Protein AF-0000000067830279 (afdb_homodimer)

Foldseek 3Di:
DPPPPPPPPPPPPPPPPPPPPPPPDPPDPPPPPPPPPPPDDLVRQLVVLVVQLVVQLPDPDLVDPLLNVLSNVLSVLVSLLSNLVSCCVPNDDPVSVVVSVVSNVVSVVVNVVSVVVNVVDDPRDPPPPPPVPPPPPPPDPPPDDPPPPPD/DPPPPPPPPPPPPPPPPPPPPPPPPPPDPPPPPPPPPPPDQLVRQLVVLVVQLVVQLPDPDLVDPLLNVLSNVLSVLVSLLSNLVSCCVPNDDPVSVVVSVVSNVVSVVVNVVSVVVNVVDDPRDPPPVPPVPPPPPVPDPPPPDPPPPDD

Radius of gyration: 46.28 Å; Cα contacts (8 Å, |Δi|>4): 217; chains: 2; bounding box: 135×113×178 Å

Organism: Methylorubrum extorquens (strain ATCC 14718 / DSM 1338 / JCM 2805 / NCIMB 9133 / AM1) (NCBI:txid272630)

pLDDT: mean 74.05, std 27.34, range [26.42, 99.0]

Secondary structure (DSSP, 8-state):
-----------------------------------------HHHHHHHHHHHHHHHH-PPP-S-HHHHHHHHHHHHHHHHHHHHHHHHHH---HHHHHHHHHHHHHHHHHHHHHHHHHHHSPPP---------------------------/-----------------------------------------HHHHHHHHHHHHHHHH-PPP-S-HHHHHHHHHHHHHHHHHHHHHHHHHH---HHHHHHHHHHHHHHHHHHHHHHHHHHHSPPP---------------------------

InterPro domains:
  IPR005183 Domain of unknown function DUF305, CopM-like [PF03713] (46-117)
  IPR012347 Ferritin-like [G3DSA:1.20.1260.10] (11-121)

Structure (mmCIF, N/CA/C/O backbone):
data_AF-0000000067830279-model_v1
#
loop_
_entity.id
_entity.type
_entity.pdbx_description
1 polymer 'DUF305 domain-containing protein'
#
loop_
_atom_site.group_PDB
_atom_site.id
_atom_site.type_symbol
_atom_site.label_atom_id
_atom_site.label_alt_id
_atom_site.label_comp_id
_atom_site.label_asym_id
_atom_site.label_entity_id
_atom_site.label_seq_id
_atom_site.pdbx_PDB_ins_code
_atom_site.Cartn_x
_atom_site.Cartn_y
_atom_site.Cartn_z
_atom_site.occupancy
_atom_site.B_iso_or_equiv
_atom_site.auth_seq_id
_atom_site.auth_comp_id
_atom_site.auth_asym_id
_atom_site.auth_atom_id
_atom_site.pdbx_PDB_model_num
ATOM 1 N N . MET A 1 1 ? 21.312 -5.359 -103.25 1 27.14 1 MET A N 1
ATOM 2 C CA . MET A 1 1 ? 21.781 -6.684 -102.812 1 27.14 1 MET A CA 1
ATOM 3 C C . MET A 1 1 ? 23.094 -6.59 -102.062 1 27.14 1 MET A C 1
ATOM 5 O O . MET A 1 1 ? 24.172 -6.691 -102.625 1 27.14 1 MET A O 1
ATOM 9 N N . ARG A 1 2 ? 23.188 -5.43 -101.188 1 34.88 2 ARG A N 1
ATOM 10 C CA . ARG A 1 2 ? 24.234 -4.859 -100.312 1 34.88 2 ARG A CA 1
ATOM 11 C C . ARG A 1 2 ? 24.703 -5.867 -99.312 1 34.88 2 ARG A C 1
ATOM 13 O O . ARG A 1 2 ? 23.906 -6.328 -98.5 1 34.88 2 ARG A O 1
ATOM 20 N N . GLY A 1 3 ? 25.516 -6.785 -99.75 1 29.12 3 GLY A N 1
ATOM 21 C CA . GLY A 1 3 ? 26.078 -7.965 -99.062 1 29.12 3 GLY A CA 1
ATOM 22 C C . GLY A 1 3 ? 26.844 -7.645 -97.812 1 29.12 3 GLY A C 1
ATOM 23 O O . GLY A 1 3 ? 27.938 -7.059 -97.875 1 29.12 3 GLY A O 1
ATOM 24 N N . ALA A 1 4 ? 26.109 -7.09 -96.75 1 39.53 4 ALA A N 1
ATOM 25 C CA . ALA A 1 4 ? 26.688 -6.578 -95.5 1 39.53 4 ALA A CA 1
ATOM 26 C C . ALA A 1 4 ? 27.531 -7.641 -94.812 1 39.53 4 ALA A C 1
ATOM 28 O O . ALA A 1 4 ? 27.109 -8.789 -94.688 1 39.53 4 ALA A O 1
ATOM 29 N N . LEU A 1 5 ? 28.875 -7.523 -95.062 1 40.41 5 LEU A N 1
ATOM 30 C CA . LEU A 1 5 ? 30.031 -8.273 -94.562 1 40.41 5 LEU A CA 1
ATOM 31 C C . LEU A 1 5 ? 29.969 -8.414 -93.062 1 40.41 5 LEU A C 1
ATOM 33 O O . LEU A 1 5 ? 29.906 -7.414 -92.312 1 40.41 5 LEU A O 1
ATOM 37 N N . GLY A 1 6 ? 29.219 -9.406 -92.5 1 34.41 6 GLY A N 1
ATOM 38 C CA . GLY A 1 6 ? 28.953 -9.742 -91.125 1 34.41 6 GLY A CA 1
ATOM 39 C C . GLY A 1 6 ? 30.203 -10.055 -90.312 1 34.41 6 GLY A C 1
ATOM 40 O O . GLY A 1 6 ? 30.938 -10.992 -90.625 1 34.41 6 GLY A O 1
ATOM 41 N N . PHE A 1 7 ? 31 -8.977 -89.938 1 37.56 7 PHE A N 1
ATOM 42 C CA . PHE A 1 7 ? 32.281 -9.117 -89.188 1 37.56 7 PHE A CA 1
ATOM 43 C C . PHE A 1 7 ? 32.094 -9.875 -87.875 1 37.56 7 PHE A C 1
ATOM 45 O O . PHE A 1 7 ? 31.266 -9.492 -87.062 1 37.56 7 PHE A O 1
ATOM 52 N N . ALA A 1 8 ? 32.25 -11.227 -87.875 1 36.03 8 ALA A N 1
ATOM 53 C CA . ALA A 1 8 ? 32.125 -12.172 -86.812 1 36.03 8 ALA A CA 1
ATOM 54 C C . ALA A 1 8 ? 33.156 -11.891 -85.688 1 36.03 8 ALA A C 1
ATOM 56 O O . ALA A 1 8 ? 34.375 -11.969 -85.938 1 36.03 8 ALA A O 1
ATOM 57 N N . LEU A 1 9 ? 32.875 -10.82 -84.812 1 37.38 9 LEU A N 1
ATOM 58 C CA . LEU A 1 9 ? 33.781 -10.43 -83.75 1 37.38 9 LEU A CA 1
ATOM 59 C C . LEU A 1 9 ? 34 -11.594 -82.75 1 37.38 9 LEU A C 1
ATOM 61 O O . LEU A 1 9 ? 33.031 -12.156 -82.25 1 37.38 9 LEU A O 1
ATOM 65 N N . THR A 1 10 ? 35 -12.492 -83 1 36.19 10 THR A N 1
ATOM 66 C CA . THR A 1 10 ? 35.406 -13.648 -82.188 1 36.19 10 THR A CA 1
ATOM 67 C C . THR A 1 10 ? 35.844 -13.227 -80.812 1 36.19 10 THR A C 1
ATOM 69 O O . THR A 1 10 ? 36.781 -12.438 -80.625 1 36.19 10 THR A O 1
ATOM 72 N N . ALA A 1 11 ? 34.875 -12.883 -79.875 1 32.44 11 ALA A N 1
ATOM 73 C CA . ALA A 1 11 ? 35.156 -12.484 -78.5 1 32.44 11 ALA A CA 1
ATOM 74 C C . ALA A 1 11 ? 35.938 -13.57 -77.75 1 32.44 11 ALA A C 1
ATOM 76 O O . ALA A 1 11 ? 35.531 -14.742 -77.75 1 32.44 11 ALA A O 1
ATOM 77 N N . ALA A 1 12 ? 37.281 -13.445 -77.688 1 35.06 12 ALA A N 1
ATOM 78 C CA . ALA A 1 12 ? 38.25 -14.281 -77 1 35.06 12 ALA A CA 1
ATOM 79 C C . ALA A 1 12 ? 37.969 -14.32 -75.5 1 35.06 12 ALA A C 1
ATOM 81 O O . ALA A 1 12 ? 37.938 -13.281 -74.875 1 35.06 12 ALA A O 1
ATOM 82 N N . VAL A 1 13 ? 37.031 -15.195 -75 1 35.69 13 VAL A N 1
ATOM 83 C CA . VAL A 1 13 ? 36.688 -15.414 -73.625 1 35.69 13 VAL A CA 1
ATOM 84 C C . VAL A 1 13 ? 37.906 -15.836 -72.812 1 35.69 13 VAL A C 1
ATOM 86 O O . VAL A 1 13 ? 38.5 -16.875 -73.125 1 35.69 13 VAL A O 1
ATOM 89 N N . MET A 1 14 ? 38.812 -14.852 -72.375 1 30.73 14 MET A N 1
ATOM 90 C CA . MET A 1 14 ? 39.969 -15.141 -71.562 1 30.73 14 MET A CA 1
ATOM 91 C C . MET A 1 14 ? 39.531 -15.828 -70.25 1 30.73 14 MET A C 1
ATOM 93 O O . MET A 1 14 ? 38.594 -15.391 -69.562 1 30.73 14 MET A O 1
ATOM 97 N N . ALA A 1 15 ? 39.625 -17.141 -70.062 1 33.66 15 ALA A N 1
ATOM 98 C CA . ALA A 1 15 ? 39.375 -18.031 -68.938 1 33.66 15 ALA A CA 1
ATOM 99 C C . ALA A 1 15 ? 40.312 -17.672 -67.75 1 33.66 15 ALA A C 1
ATOM 101 O O . ALA A 1 15 ? 41.5 -17.906 -67.812 1 33.66 15 ALA A O 1
ATOM 102 N N . GLY A 1 16 ? 40.219 -16.453 -67.188 1 32.16 16 GLY A N 1
ATOM 103 C CA . GLY A 1 16 ? 41.062 -16.203 -66.062 1 32.16 16 GLY A CA 1
ATOM 104 C C . GLY A 1 16 ? 40.844 -17.203 -64.938 1 32.16 16 GLY A C 1
ATOM 105 O O . GLY A 1 16 ? 39.719 -17.609 -64.688 1 32.16 16 GLY A O 1
ATOM 106 N N . GLY A 1 17 ? 41.812 -18.141 -64.625 1 34.03 17 GLY A N 1
ATOM 107 C CA . GLY A 1 17 ? 41.906 -19.141 -63.594 1 34.03 17 GLY A CA 1
ATOM 108 C C . GLY A 1 17 ? 41.812 -18.547 -62.188 1 34.03 17 GLY A C 1
ATOM 109 O O . GLY A 1 17 ? 42.688 -17.766 -61.781 1 34.03 17 GLY A O 1
ATOM 110 N N . LEU A 1 18 ? 40.625 -18.125 -61.75 1 36.88 18 LEU A N 1
ATOM 111 C CA . LEU A 1 18 ? 40.469 -17.672 -60.375 1 36.88 18 LEU A CA 1
ATOM 112 C C . LEU A 1 18 ? 40.938 -18.734 -59.406 1 36.88 18 LEU A C 1
ATOM 114 O O . LEU A 1 18 ? 40.469 -19.875 -59.438 1 36.88 18 LEU A O 1
ATOM 118 N N . VAL A 1 19 ? 42.188 -18.625 -58.938 1 40.84 19 VAL A N 1
ATOM 119 C CA . VAL A 1 19 ? 42.688 -19.359 -57.781 1 40.84 19 VAL A CA 1
ATOM 120 C C . VAL A 1 19 ? 41.781 -19.156 -56.594 1 40.84 19 VAL A C 1
ATOM 122 O O . VAL A 1 19 ? 41.375 -18.016 -56.281 1 40.84 19 VAL A O 1
ATOM 125 N N . GLY A 1 20 ? 40.812 -20.031 -56.344 1 35.72 20 GLY A N 1
ATOM 126 C CA . GLY A 1 20 ? 39.906 -20.109 -55.188 1 35.72 20 GLY A CA 1
ATOM 127 C C . GLY A 1 20 ? 40.625 -20 -53.875 1 35.72 20 GLY A C 1
ATOM 128 O O . GLY A 1 20 ? 41.344 -20.938 -53.469 1 35.72 20 GLY A O 1
ATOM 129 N N . GLY A 1 21 ? 41.312 -18.875 -53.594 1 37.69 21 GLY A N 1
ATOM 130 C CA . GLY A 1 21 ? 41.75 -18.766 -52.219 1 37.69 21 GLY A CA 1
ATOM 131 C C . GLY A 1 21 ? 40.656 -19.031 -51.219 1 37.69 21 GLY A C 1
ATOM 132 O O . GLY A 1 21 ? 39.562 -18.469 -51.312 1 37.69 21 GLY A O 1
ATOM 133 N N . ARG A 1 22 ? 40.656 -20.203 -50.656 1 40.28 22 ARG A N 1
ATOM 134 C CA . ARG A 1 22 ? 39.844 -20.562 -49.5 1 40.28 22 ARG A CA 1
ATOM 135 C C . ARG A 1 22 ? 39.875 -19.484 -48.438 1 40.28 22 ARG A C 1
ATOM 137 O O . ARG A 1 22 ? 40.906 -19.266 -47.812 1 40.28 22 ARG A O 1
ATOM 144 N N . MET A 1 23 ? 39.156 -18.438 -48.562 1 40.84 23 MET A N 1
ATOM 145 C CA . MET A 1 23 ? 38.969 -17.516 -47.438 1 40.84 23 MET A CA 1
ATOM 146 C C . MET A 1 23 ? 38.531 -18.266 -46.188 1 40.84 23 MET A C 1
ATOM 148 O O . MET A 1 23 ? 37.5 -18.953 -46.219 1 40.84 23 MET A O 1
ATOM 152 N N . MET A 1 24 ? 39.438 -18.766 -45.375 1 43.66 24 MET A N 1
ATOM 153 C CA . MET A 1 24 ? 39.094 -19.188 -44 1 43.66 24 MET A CA 1
ATOM 154 C C . MET A 1 24 ? 38.25 -18.109 -43.312 1 43.66 24 MET A C 1
ATOM 156 O O . MET A 1 24 ? 38.688 -16.969 -43.188 1 43.66 24 MET A O 1
ATOM 160 N N . MET A 1 25 ? 36.938 -18.172 -43.406 1 48.38 25 MET A N 1
ATOM 161 C CA . MET A 1 25 ? 36.062 -17.344 -42.562 1 48.38 25 MET A CA 1
ATOM 162 C C . MET A 1 25 ? 36.5 -17.391 -41.125 1 48.38 25 MET A C 1
ATOM 164 O O . MET A 1 25 ? 36.906 -18.438 -40.625 1 48.38 25 MET A O 1
ATOM 168 N N . PRO A 1 26 ? 36.969 -16.281 -40.5 1 54.38 26 PRO A N 1
ATOM 169 C CA . PRO A 1 26 ? 37.312 -16.297 -39.062 1 54.38 26 PRO A CA 1
ATOM 170 C C . PRO A 1 26 ? 36.219 -16.922 -38.219 1 54.38 26 PRO A C 1
ATOM 172 O O . PRO A 1 26 ? 35.031 -16.922 -38.625 1 54.38 26 PRO A O 1
ATOM 175 N N . PRO A 1 27 ? 36.625 -17.828 -37.312 1 49.09 27 PRO A N 1
ATOM 176 C CA . PRO A 1 27 ? 35.594 -18.406 -36.438 1 49.09 27 PRO A CA 1
ATOM 177 C C . PRO A 1 27 ? 34.594 -17.375 -35.938 1 49.09 27 PRO A C 1
ATOM 179 O O . PRO A 1 27 ? 34.969 -16.203 -35.781 1 49.09 27 PRO A O 1
ATOM 182 N N . THR A 1 28 ? 33.406 -17.406 -36.344 1 48.12 28 THR A N 1
ATOM 183 C CA . THR A 1 28 ? 32.312 -16.625 -35.781 1 48.12 28 THR A CA 1
ATOM 184 C C . THR A 1 28 ? 32.438 -16.547 -34.25 1 48.12 28 THR A C 1
ATOM 186 O O . THR A 1 28 ? 32.594 -17.562 -33.594 1 48.12 28 THR A O 1
ATOM 189 N N . LEU A 1 29 ? 32.969 -15.445 -33.719 1 48.94 29 LEU A N 1
ATOM 190 C CA . LEU A 1 29 ? 32.875 -15.195 -32.281 1 48.94 29 LEU A CA 1
ATOM 191 C C . LEU A 1 29 ? 31.594 -15.758 -31.688 1 48.94 29 LEU A C 1
ATOM 193 O O . LEU A 1 29 ? 30.5 -15.414 -32.125 1 48.94 29 LEU A O 1
ATOM 197 N N . ALA A 1 30 ? 31.672 -17.016 -31.141 1 50.72 30 ALA A N 1
ATOM 198 C CA . ALA A 1 30 ? 30.547 -17.516 -30.344 1 50.72 30 ALA A CA 1
ATOM 199 C C . ALA A 1 30 ? 29.828 -16.359 -29.641 1 50.72 30 ALA A C 1
ATOM 201 O O . ALA A 1 30 ? 30.453 -15.586 -28.922 1 50.72 30 ALA A O 1
ATOM 202 N N . ALA A 1 31 ? 28.797 -15.789 -30.203 1 50.66 31 ALA A N 1
ATOM 203 C CA . ALA A 1 31 ? 27.938 -14.867 -29.469 1 50.66 31 ALA A CA 1
ATOM 204 C C . ALA A 1 31 ? 27.75 -15.32 -28.016 1 50.66 31 ALA A C 1
ATOM 206 O O . ALA A 1 31 ? 27.234 -16.406 -27.766 1 50.66 31 ALA A O 1
ATOM 207 N N . ALA A 1 32 ? 28.594 -14.914 -27.078 1 48.97 32 ALA A N 1
ATOM 208 C CA . ALA A 1 32 ? 28.328 -15.117 -25.656 1 48.97 32 ALA A CA 1
ATOM 209 C C . ALA A 1 32 ? 26.844 -14.945 -25.344 1 48.97 32 ALA A C 1
ATOM 211 O O . ALA A 1 32 ? 26.203 -14.008 -25.828 1 48.97 32 ALA A O 1
ATOM 212 N N . GLU A 1 33 ? 26.125 -16.078 -25.062 1 55.5 33 GLU A N 1
ATOM 213 C CA . GLU A 1 33 ? 24.766 -15.969 -24.531 1 55.5 33 GLU A CA 1
ATOM 214 C C . GLU A 1 33 ? 24.641 -14.812 -23.547 1 55.5 33 GLU A C 1
ATOM 216 O O . GLU A 1 33 ? 25.578 -14.547 -22.781 1 55.5 33 GLU A O 1
ATOM 221 N N . PRO A 1 34 ? 23.922 -13.758 -23.875 1 52.5 34 PRO A N 1
ATOM 222 C CA . PRO A 1 34 ? 23.75 -12.734 -22.828 1 52.5 34 PRO A CA 1
ATOM 223 C C . PRO A 1 34 ? 23.625 -13.328 -21.438 1 52.5 34 PRO A C 1
ATOM 225 O O . PRO A 1 34 ? 23.188 -14.469 -21.281 1 52.5 34 PRO A O 1
ATOM 228 N N . PRO A 1 35 ? 24.344 -12.898 -20.547 1 48.09 35 PRO A N 1
ATOM 229 C CA . PRO A 1 35 ? 24.234 -13.43 -19.188 1 48.09 35 PRO A CA 1
ATOM 230 C C . PRO A 1 35 ? 22.812 -13.828 -18.828 1 48.09 35 PRO A C 1
ATOM 232 O O . PRO A 1 35 ? 21.844 -13.242 -19.328 1 48.09 35 PRO A O 1
ATOM 235 N N . ALA A 1 36 ? 22.469 -14.961 -18.531 1 47.25 36 ALA A N 1
ATOM 236 C CA . ALA A 1 36 ? 21.188 -15.414 -18 1 47.25 36 ALA A CA 1
ATOM 237 C C . ALA A 1 36 ? 20.547 -14.344 -17.109 1 47.25 36 ALA A C 1
ATOM 239 O O . ALA A 1 36 ? 21.156 -13.891 -16.141 1 47.25 36 ALA A O 1
ATOM 240 N N . VAL A 1 37 ? 19.922 -13.383 -17.594 1 47.78 37 VAL A N 1
ATOM 241 C CA . VAL A 1 37 ? 19.062 -12.57 -16.734 1 47.78 37 VAL A CA 1
ATOM 242 C C . VAL A 1 37 ? 18.531 -13.43 -15.594 1 47.78 37 VAL A C 1
ATOM 244 O O . VAL A 1 37 ? 17.812 -14.406 -15.82 1 47.78 37 VAL A O 1
ATOM 247 N N . VAL A 1 38 ? 19.328 -13.836 -14.719 1 49.56 38 VAL A N 1
ATOM 248 C CA . VAL A 1 38 ? 18.875 -14.547 -13.516 1 49.56 38 VAL A CA 1
ATOM 249 C C . VAL A 1 38 ? 17.5 -14.047 -13.102 1 49.56 38 VAL A C 1
ATOM 251 O O . VAL A 1 38 ? 17.344 -12.891 -12.688 1 49.56 38 VAL A O 1
ATOM 254 N N . SER A 1 39 ? 16.312 -14.391 -13.828 1 64.75 39 SER A N 1
ATOM 255 C CA . SER A 1 39 ? 14.922 -14.094 -13.508 1 64.75 39 SER A CA 1
ATOM 256 C C . SER A 1 39 ? 14.648 -14.289 -12.016 1 64.75 39 SER A C 1
ATOM 258 O O . SER A 1 39 ? 14.875 -15.367 -11.477 1 64.75 39 SER A O 1
ATOM 260 N N . ALA A 1 40 ? 14.602 -13.234 -11.18 1 85 40 ALA A N 1
ATOM 261 C CA . ALA A 1 40 ? 14.328 -13.328 -9.75 1 85 40 ALA A CA 1
ATOM 262 C C . ALA A 1 40 ? 13.039 -14.102 -9.477 1 85 40 ALA A C 1
ATOM 264 O O . ALA A 1 40 ? 12.07 -13.992 -10.234 1 85 40 ALA A O 1
ATOM 265 N N . SER A 1 41 ? 13.148 -15.133 -8.648 1 94.75 41 SER A N 1
ATOM 266 C CA . SER A 1 41 ? 11.961 -15.867 -8.211 1 94.75 41 SER A CA 1
ATOM 267 C C . SER A 1 41 ? 10.883 -14.922 -7.684 1 94.75 41 SER A C 1
ATOM 269 O O . SER A 1 41 ? 11.164 -13.758 -7.383 1 94.75 41 SER A O 1
ATOM 271 N N . PHE A 1 42 ? 9.688 -15.32 -7.68 1 97.62 42 PHE A N 1
ATOM 272 C CA . PHE A 1 42 ? 8.594 -14.555 -7.082 1 97.62 42 PHE A CA 1
ATOM 273 C C . PHE A 1 42 ? 8.961 -14.094 -5.68 1 97.62 42 PHE A C 1
ATOM 275 O O . PHE A 1 42 ? 8.844 -12.906 -5.359 1 97.62 42 PHE A O 1
ATOM 282 N N . ASP A 1 43 ? 9.453 -15.039 -4.895 1 95.94 43 ASP A N 1
ATOM 283 C CA . ASP A 1 43 ? 9.781 -14.734 -3.504 1 95.94 43 ASP A CA 1
ATOM 284 C C . ASP A 1 43 ? 10.859 -13.656 -3.414 1 95.94 43 ASP A C 1
ATOM 286 O O . ASP A 1 43 ? 10.789 -12.766 -2.566 1 95.94 43 ASP A O 1
ATOM 290 N N . ALA A 1 44 ? 11.82 -13.734 -4.246 1 96.5 44 ALA A N 1
ATOM 291 C CA . ALA A 1 44 ? 12.906 -12.758 -4.242 1 96.5 44 ALA A CA 1
ATOM 292 C C . ALA A 1 44 ? 12.391 -11.375 -4.633 1 96.5 44 ALA A C 1
ATOM 294 O O . ALA A 1 44 ? 12.789 -10.367 -4.043 1 96.5 44 ALA A O 1
ATOM 295 N N . MET A 1 45 ? 11.531 -11.289 -5.617 1 97.69 45 MET A N 1
ATOM 296 C CA . MET A 1 45 ? 10.977 -10.016 -6.055 1 97.69 45 MET A CA 1
ATOM 297 C C . MET A 1 45 ? 10.117 -9.391 -4.957 1 97.69 45 MET A C 1
ATOM 299 O O . MET A 1 45 ? 10.211 -8.188 -4.707 1 97.69 45 MET A O 1
ATOM 303 N N . MET A 1 46 ? 9.289 -10.203 -4.309 1 98 46 MET A N 1
ATOM 304 C CA . MET A 1 46 ? 8.461 -9.711 -3.213 1 98 46 MET A CA 1
ATOM 305 C C . MET A 1 46 ? 9.328 -9.18 -2.072 1 98 46 MET A C 1
ATOM 307 O O . MET A 1 46 ? 9.062 -8.102 -1.538 1 98 46 MET A O 1
ATOM 311 N N . ALA A 1 47 ? 10.359 -9.961 -1.723 1 96.38 47 ALA A N 1
ATOM 312 C CA . ALA A 1 47 ? 11.258 -9.578 -0.633 1 96.38 47 ALA A CA 1
ATOM 313 C C . ALA A 1 47 ? 11.984 -8.273 -0.954 1 96.38 47 ALA A C 1
ATOM 315 O O . ALA A 1 47 ? 12.109 -7.398 -0.096 1 96.38 47 ALA A O 1
ATOM 316 N N . GLN A 1 48 ? 12.461 -8.18 -2.133 1 97.5 48 GLN A N 1
ATOM 317 C CA . GLN A 1 48 ? 13.164 -6.973 -2.541 1 97.5 48 GLN A CA 1
ATOM 318 C C . GLN A 1 48 ? 12.234 -5.762 -2.516 1 97.5 48 GLN A C 1
ATOM 320 O O . GLN A 1 48 ? 12.625 -4.68 -2.078 1 97.5 48 GLN A O 1
ATOM 325 N N . SER A 1 49 ? 11.039 -5.953 -3.037 1 98.38 49 SER A N 1
ATOM 326 C CA . SER A 1 49 ? 10.055 -4.875 -3.033 1 98.38 49 SER A CA 1
ATOM 327 C C . SER A 1 49 ? 9.734 -4.426 -1.612 1 98.38 49 SER A C 1
ATOM 329 O O . SER A 1 49 ? 9.648 -3.229 -1.338 1 98.38 49 SER A O 1
ATOM 331 N N . MET A 1 50 ? 9.609 -5.371 -0.707 1 97.88 50 MET A N 1
ATOM 332 C CA . MET A 1 50 ? 9.336 -5.062 0.693 1 97.88 50 MET A CA 1
ATOM 333 C C . MET A 1 50 ? 10.477 -4.262 1.309 1 97.88 50 MET A C 1
ATOM 335 O O . MET A 1 50 ? 10.25 -3.25 1.972 1 97.88 50 MET A O 1
ATOM 339 N N . THR A 1 51 ? 11.68 -4.746 1.088 1 97.31 51 THR A N 1
ATOM 340 C CA . THR A 1 51 ? 12.852 -4.086 1.646 1 97.31 51 THR A CA 1
ATOM 341 C C . THR A 1 51 ? 12.961 -2.65 1.138 1 97.31 51 THR A C 1
ATOM 343 O O . THR A 1 51 ? 13.125 -1.717 1.927 1 97.31 51 THR A O 1
ATOM 346 N N . ARG A 1 52 ? 12.844 -2.457 -0.167 1 98.5 52 ARG A N 1
ATOM 347 C CA . ARG A 1 52 ? 12.953 -1.129 -0.763 1 98.5 52 ARG A CA 1
ATOM 348 C C . ARG A 1 52 ? 11.828 -0.215 -0.279 1 98.5 52 ARG A C 1
ATOM 350 O O . ARG A 1 52 ? 12.07 0.948 0.052 1 98.5 52 ARG A O 1
ATOM 357 N N . MET A 1 53 ? 10.617 -0.73 -0.256 1 98.75 53 MET A N 1
ATOM 358 C CA . MET A 1 53 ? 9.469 0.038 0.213 1 98.75 53 MET A CA 1
ATOM 359 C C . MET A 1 53 ? 9.68 0.513 1.646 1 98.75 53 MET A C 1
ATOM 361 O O . MET A 1 53 ? 9.508 1.696 1.945 1 98.75 53 MET A O 1
ATOM 365 N N . HIS A 1 54 ? 10.086 -0.403 2.521 1 97.31 54 HIS A N 1
ATOM 366 C CA . HIS A 1 54 ? 10.297 -0.047 3.92 1 97.31 54 HIS A CA 1
ATOM 367 C C . HIS A 1 54 ? 11.383 1.009 4.062 1 97.31 54 HIS A C 1
ATOM 369 O O . HIS A 1 54 ? 11.203 2.008 4.758 1 97.31 54 HIS A O 1
ATOM 375 N N . ASP A 1 55 ? 12.469 0.803 3.408 1 97.69 55 ASP A N 1
ATOM 376 C CA . ASP A 1 55 ? 13.57 1.754 3.471 1 97.69 55 ASP A CA 1
ATOM 377 C C . ASP A 1 55 ? 13.141 3.135 2.98 1 97.69 55 ASP A C 1
ATOM 379 O O . ASP A 1 55 ? 13.422 4.145 3.627 1 97.69 55 ASP A O 1
ATOM 383 N N . ASP A 1 56 ? 12.453 3.162 1.889 1 98.56 56 ASP A N 1
ATOM 384 C CA . ASP A 1 56 ? 12.094 4.426 1.25 1 98.56 56 ASP A CA 1
ATOM 385 C C . ASP A 1 56 ? 10.953 5.113 1.997 1 98.56 56 ASP A C 1
ATOM 387 O O . ASP A 1 56 ? 10.773 6.328 1.875 1 98.56 56 ASP A O 1
ATOM 391 N N . MET A 1 57 ? 10.164 4.348 2.768 1 98.69 57 MET A N 1
ATOM 392 C CA . MET A 1 57 ? 9.078 4.926 3.553 1 98.69 57 MET A CA 1
ATOM 393 C C . MET A 1 57 ? 9.617 5.582 4.82 1 98.69 57 MET A C 1
ATOM 395 O O . MET A 1 57 ? 8.906 6.34 5.484 1 98.69 57 MET A O 1
ATOM 399 N N . MET A 1 58 ? 10.828 5.25 5.223 1 96.88 58 MET A N 1
ATOM 400 C CA . MET A 1 58 ? 11.438 5.855 6.406 1 96.88 58 MET A CA 1
ATOM 401 C C . MET A 1 58 ? 11.906 7.277 6.113 1 96.88 58 MET A C 1
ATOM 403 O O . MET A 1 58 ? 13.102 7.566 6.18 1 96.88 58 MET A O 1
ATOM 407 N N . VAL A 1 59 ? 10.992 8.156 5.879 1 96 59 VAL A N 1
ATOM 408 C CA . VAL A 1 59 ? 11.227 9.57 5.605 1 96 59 VAL A CA 1
ATOM 409 C C . VAL A 1 59 ? 11.359 10.336 6.918 1 96 59 VAL A C 1
ATOM 411 O O . VAL A 1 59 ? 10.531 10.172 7.824 1 96 59 VAL A O 1
ATOM 414 N N . PRO A 1 60 ? 12.375 11.133 7.051 1 94.31 60 PRO A N 1
ATOM 415 C CA . PRO A 1 60 ? 12.422 11.969 8.25 1 94.31 60 PRO A CA 1
ATOM 416 C C . PRO A 1 60 ? 11.203 12.875 8.391 1 94.31 60 PRO A C 1
ATOM 418 O O . PRO A 1 60 ? 10.781 13.5 7.41 1 94.31 60 PRO A O 1
ATOM 421 N N . PRO A 1 61 ? 10.664 12.891 9.531 1 95.5 61 PRO A N 1
ATOM 422 C CA . PRO A 1 61 ? 9.508 13.766 9.719 1 95.5 61 PRO A CA 1
ATOM 423 C C . PRO A 1 61 ? 9.836 15.234 9.469 1 95.5 61 PRO A C 1
ATOM 425 O O . PRO A 1 61 ? 10.891 15.719 9.891 1 95.5 61 PRO A O 1
ATOM 428 N N . SER A 1 62 ? 8.953 15.953 8.797 1 95.69 62 SER A N 1
ATOM 429 C CA . SER A 1 62 ? 9.141 17.375 8.508 1 95.69 62 SER A CA 1
ATOM 430 C C . SER A 1 62 ? 8.352 18.25 9.477 1 95.69 62 SER A C 1
ATOM 432 O O . SER A 1 62 ? 8.562 19.453 9.547 1 95.69 62 SER A O 1
ATOM 434 N N . GLY A 1 63 ? 7.426 17.609 10.211 1 94.5 63 GLY A N 1
ATOM 435 C CA . GLY A 1 63 ? 6.512 18.359 11.062 1 94.5 63 GLY A CA 1
ATOM 436 C C . GLY A 1 63 ? 5.223 18.75 10.367 1 94.5 63 GLY A C 1
ATOM 437 O O . GLY A 1 63 ? 4.309 19.281 10.992 1 94.5 63 GLY A O 1
ATOM 438 N N . ASP A 1 64 ? 5.062 18.531 9.094 1 97.25 64 ASP A N 1
ATOM 439 C CA . ASP A 1 64 ? 3.875 18.781 8.289 1 97.25 64 ASP A CA 1
ATOM 440 C C . ASP A 1 64 ? 3.191 17.484 7.887 1 97.25 64 ASP A C 1
ATOM 442 O O . ASP A 1 64 ? 3.67 16.766 7.004 1 97.25 64 ASP A O 1
ATOM 446 N N . PRO A 1 65 ? 2.104 17.172 8.414 1 97.94 65 PRO A N 1
ATOM 447 C CA . PRO A 1 65 ? 1.445 15.891 8.148 1 97.94 65 PRO A CA 1
ATOM 448 C C . PRO A 1 65 ? 1.15 15.68 6.664 1 97.94 65 PRO A C 1
ATOM 450 O O . PRO A 1 65 ? 1.251 14.555 6.168 1 97.94 65 PRO A O 1
ATOM 453 N N . ASP A 1 66 ? 0.742 16.719 5.949 1 98.75 66 ASP A N 1
ATOM 454 C CA . ASP A 1 66 ? 0.458 16.578 4.523 1 98.75 66 ASP A CA 1
ATOM 455 C C . ASP A 1 66 ? 1.704 16.156 3.754 1 98.75 66 ASP A C 1
ATOM 457 O O . ASP A 1 66 ? 1.648 15.227 2.941 1 98.75 66 ASP A O 1
ATOM 461 N N . ARG A 1 67 ? 2.807 16.828 4.016 1 98.62 67 ARG A N 1
ATOM 462 C CA . ARG A 1 67 ? 4.066 16.5 3.352 1 98.62 67 ARG A CA 1
ATOM 463 C C . ARG A 1 67 ? 4.531 15.094 3.699 1 98.62 67 ARG A C 1
ATOM 465 O O . ARG A 1 67 ? 4.93 14.336 2.818 1 98.62 67 ARG A O 1
ATOM 472 N N . ASP A 1 68 ? 4.504 14.773 4.965 1 98.5 68 ASP A N 1
ATOM 473 C CA . ASP A 1 68 ? 4.992 13.477 5.426 1 98.5 68 ASP A CA 1
ATOM 474 C C . ASP A 1 68 ? 4.125 12.336 4.891 1 98.5 68 ASP A C 1
ATOM 476 O O . ASP A 1 68 ? 4.641 11.281 4.512 1 98.5 68 ASP A O 1
ATOM 480 N N . PHE A 1 69 ? 2.809 12.578 4.863 1 98.94 69 PHE A N 1
ATOM 481 C CA . PHE A 1 69 ? 1.908 11.586 4.285 1 98.94 69 PHE A CA 1
ATOM 482 C C . PHE A 1 69 ? 2.275 11.305 2.832 1 98.94 69 PHE A C 1
ATOM 484 O O . PHE A 1 69 ? 2.5 10.156 2.455 1 98.94 69 PHE A O 1
ATOM 491 N N . ALA A 1 70 ? 2.289 12.297 2.025 1 98.94 70 ALA A N 1
ATOM 492 C CA . ALA A 1 70 ? 2.582 12.117 0.606 1 98.94 70 ALA A CA 1
ATOM 493 C C . ALA A 1 70 ? 3.965 11.508 0.407 1 98.94 70 ALA A C 1
ATOM 495 O O . ALA A 1 70 ? 4.137 10.594 -0.407 1 98.94 70 ALA A O 1
ATOM 496 N N . ALA A 1 71 ? 4.98 11.984 1.153 1 98.69 71 ALA A N 1
ATOM 497 C CA . ALA A 1 71 ? 6.355 11.508 1.016 1 98.69 71 ALA A CA 1
ATOM 498 C C . ALA A 1 71 ? 6.461 10.031 1.364 1 98.69 71 ALA A C 1
ATOM 500 O O . ALA A 1 71 ? 7.23 9.289 0.744 1 98.69 71 ALA A O 1
ATOM 501 N N . MET A 1 72 ? 5.699 9.555 2.344 1 98.94 72 MET A N 1
ATOM 502 C CA . MET A 1 72 ? 5.734 8.156 2.773 1 98.94 72 MET A CA 1
ATOM 503 C C . MET A 1 72 ? 4.879 7.285 1.859 1 98.94 72 MET A C 1
ATOM 505 O O . MET A 1 72 ? 5.238 6.141 1.575 1 98.94 72 MET A O 1
ATOM 509 N N . MET A 1 73 ? 3.773 7.816 1.348 1 99 73 MET A N 1
ATOM 510 C CA . MET A 1 73 ? 2.828 7.008 0.58 1 99 73 MET A CA 1
ATOM 511 C C . MET A 1 73 ? 3.334 6.781 -0.84 1 99 73 MET A C 1
ATOM 513 O O . MET A 1 73 ? 2.971 5.797 -1.483 1 99 73 MET A O 1
ATOM 517 N N . ILE A 1 74 ? 4.18 7.648 -1.369 1 98.94 74 ILE A N 1
ATOM 518 C CA . ILE A 1 74 ? 4.723 7.473 -2.711 1 98.94 74 ILE A CA 1
ATOM 519 C C . ILE A 1 74 ? 5.535 6.18 -2.773 1 98.94 74 ILE A C 1
ATOM 521 O O . ILE A 1 74 ? 5.238 5.289 -3.572 1 98.94 74 ILE A O 1
ATOM 525 N N . PRO A 1 75 ? 6.559 5.965 -1.888 1 98.94 75 PRO A N 1
ATOM 526 C CA . PRO A 1 75 ? 7.25 4.676 -1.954 1 98.94 75 PRO A CA 1
ATOM 527 C C . PRO A 1 75 ? 6.355 3.506 -1.551 1 98.94 75 PRO A C 1
ATOM 529 O O . PRO A 1 75 ? 6.539 2.389 -2.041 1 98.94 75 PRO A O 1
ATOM 532 N N . HIS A 1 76 ? 5.375 3.652 -0.639 1 99 76 HIS A N 1
ATOM 533 C CA . HIS A 1 76 ? 4.395 2.607 -0.374 1 99 76 HIS A CA 1
ATOM 534 C C . HIS A 1 76 ? 3.738 2.127 -1.664 1 99 76 HIS A C 1
ATOM 536 O O . HIS A 1 76 ? 3.654 0.922 -1.911 1 99 76 HIS A O 1
ATOM 542 N N . HIS A 1 77 ? 3.262 3.1 -2.465 1 99 77 HIS A N 1
ATOM 543 C CA . HIS A 1 77 ? 2.617 2.799 -3.74 1 99 77 HIS A CA 1
ATOM 544 C C . HIS A 1 77 ? 3.605 2.176 -4.719 1 99 77 HIS A C 1
ATOM 546 O O . HIS A 1 77 ? 3.25 1.263 -5.469 1 99 77 HIS A O 1
ATOM 552 N N . ASP A 1 78 ? 4.855 2.682 -4.77 1 98.94 78 ASP A N 1
ATOM 553 C CA . ASP A 1 78 ? 5.883 2.082 -5.617 1 98.94 78 ASP A CA 1
ATOM 554 C C . ASP A 1 78 ? 6.078 0.605 -5.281 1 98.94 78 ASP A C 1
ATOM 556 O O . ASP A 1 78 ? 6.211 -0.228 -6.18 1 98.94 78 ASP A O 1
ATOM 560 N N . GLY A 1 79 ? 6.152 0.318 -4.016 1 98.94 79 GLY A N 1
ATOM 561 C CA . GLY A 1 79 ? 6.254 -1.071 -3.596 1 98.94 79 GLY A CA 1
ATOM 562 C C . GLY A 1 79 ? 5.098 -1.926 -4.078 1 98.94 79 GLY A C 1
ATOM 563 O O . GLY A 1 79 ? 5.301 -3.049 -4.547 1 98.94 79 GLY A O 1
ATOM 564 N N . ALA A 1 80 ? 3.867 -1.391 -3.973 1 98.94 80 ALA A N 1
ATOM 565 C CA . ALA A 1 80 ? 2.682 -2.111 -4.43 1 98.94 80 ALA A CA 1
ATOM 566 C C . ALA A 1 80 ? 2.758 -2.398 -5.926 1 98.94 80 ALA A C 1
ATOM 568 O O . ALA A 1 80 ? 2.383 -3.484 -6.375 1 98.94 80 ALA A O 1
ATOM 569 N N . ILE A 1 81 ? 3.16 -1.388 -6.676 1 99 81 ILE A N 1
ATOM 570 C CA . ILE A 1 81 ? 3.273 -1.544 -8.125 1 99 81 ILE A CA 1
ATOM 571 C C . ILE A 1 81 ? 4.277 -2.648 -8.445 1 99 81 ILE A C 1
ATOM 573 O O . ILE A 1 81 ? 4.008 -3.52 -9.273 1 99 81 ILE A O 1
ATOM 577 N N . ALA A 1 82 ? 5.445 -2.68 -7.789 1 98.94 82 ALA A N 1
ATOM 578 C CA . ALA A 1 82 ? 6.445 -3.719 -8.008 1 98.94 82 ALA A CA 1
ATOM 579 C C . ALA A 1 82 ? 5.898 -5.098 -7.652 1 98.94 82 ALA A C 1
ATOM 581 O O . ALA A 1 82 ? 6.141 -6.074 -8.367 1 98.94 82 ALA A O 1
ATOM 582 N N . MET A 1 83 ? 5.152 -5.219 -6.566 1 98.94 83 MET A N 1
ATOM 583 C CA . MET A 1 83 ? 4.578 -6.492 -6.145 1 98.94 83 MET A CA 1
ATOM 584 C C . MET A 1 83 ? 3.502 -6.953 -7.125 1 98.94 83 MET A C 1
ATOM 586 O O . MET A 1 83 ? 3.381 -8.148 -7.402 1 98.94 83 MET A O 1
ATOM 590 N N . ALA A 1 84 ? 2.721 -6 -7.613 1 98.94 84 ALA A N 1
ATOM 591 C CA . ALA A 1 84 ? 1.72 -6.324 -8.625 1 98.94 84 ALA A CA 1
ATOM 592 C C . ALA A 1 84 ? 2.379 -6.828 -9.906 1 98.94 84 ALA A C 1
ATOM 594 O O . ALA A 1 84 ? 1.859 -7.73 -10.562 1 98.94 84 ALA A O 1
ATOM 595 N N . GLN A 1 85 ? 3.479 -6.227 -10.289 1 98.94 85 GLN A N 1
ATOM 596 C CA . GLN A 1 85 ? 4.227 -6.699 -11.453 1 98.94 85 GLN A CA 1
ATOM 597 C C . GLN A 1 85 ? 4.711 -8.133 -11.242 1 98.94 85 GLN A C 1
ATOM 599 O O . GLN A 1 85 ? 4.695 -8.938 -12.172 1 98.94 85 GLN A O 1
ATOM 604 N N . ALA A 1 86 ? 5.215 -8.438 -10.031 1 98.88 86 ALA A N 1
ATOM 605 C CA . ALA A 1 86 ? 5.59 -9.812 -9.719 1 98.88 86 ALA A CA 1
ATOM 606 C C . ALA A 1 86 ? 4.406 -10.758 -9.898 1 98.88 86 ALA A C 1
ATOM 608 O O . ALA A 1 86 ? 4.562 -11.859 -10.43 1 98.88 86 ALA A O 1
ATOM 609 N N . GLU A 1 87 ? 3.229 -10.391 -9.445 1 98.88 87 GLU A N 1
ATOM 610 C CA . GLU A 1 87 ? 2.025 -11.195 -9.633 1 98.88 87 GLU A CA 1
ATOM 611 C C . GLU A 1 87 ? 1.751 -11.453 -11.109 1 98.88 87 GLU A C 1
ATOM 613 O O . GLU A 1 87 ? 1.373 -12.562 -11.492 1 98.88 87 GLU A O 1
ATOM 618 N N . LEU A 1 88 ? 1.891 -10.406 -11.914 1 98.88 88 LEU A N 1
ATOM 619 C CA . LEU A 1 88 ? 1.627 -10.555 -13.336 1 98.88 88 LEU A CA 1
ATOM 620 C C . LEU A 1 88 ? 2.645 -11.484 -13.984 1 98.88 88 LEU A C 1
ATOM 622 O O . LEU A 1 88 ? 2.328 -12.18 -14.953 1 98.88 88 LEU A O 1
ATOM 626 N N . LEU A 1 89 ? 3.805 -11.57 -13.438 1 98.69 89 LEU A N 1
ATOM 627 C CA . LEU A 1 89 ? 4.855 -12.414 -13.992 1 98.69 89 LEU A CA 1
ATOM 628 C C . LEU A 1 89 ? 4.672 -13.859 -13.57 1 98.69 89 LEU A C 1
ATOM 630 O O . LEU A 1 89 ? 4.941 -14.781 -14.344 1 98.69 89 LEU A O 1
ATOM 634 N N . TYR A 1 90 ? 4.156 -14.125 -12.375 1 98.5 90 TYR A N 1
ATOM 635 C CA . TYR A 1 90 ? 4.246 -15.469 -11.812 1 98.5 90 TYR A CA 1
ATOM 636 C C . TYR A 1 90 ? 2.867 -16.016 -11.469 1 98.5 90 TYR A C 1
ATOM 638 O O . TYR A 1 90 ? 2.682 -17.234 -11.352 1 98.5 90 TYR A O 1
ATOM 646 N N . GLY A 1 91 ? 1.931 -15.094 -11.172 1 98.38 91 GLY A N 1
ATOM 647 C CA . GLY A 1 91 ? 0.589 -15.523 -10.812 1 98.38 91 GLY A CA 1
ATOM 648 C C . GLY A 1 91 ? -0.182 -16.109 -11.984 1 98.38 91 GLY A C 1
ATOM 649 O O . GLY A 1 91 ? 0.146 -15.844 -13.141 1 98.38 91 GLY A O 1
ATOM 650 N N . LYS A 1 92 ? -1.233 -16.828 -11.641 1 98.19 92 LYS A N 1
ATOM 651 C CA . LYS A 1 92 ? -2.02 -17.484 -12.68 1 98.19 92 LYS A CA 1
ATOM 652 C C . LYS A 1 92 ? -3.512 -17.219 -12.484 1 98.19 92 LYS A C 1
ATOM 654 O O . LYS A 1 92 ? -4.309 -17.453 -13.398 1 98.19 92 LYS A O 1
ATOM 659 N N . ASP A 1 93 ? -3.883 -16.828 -11.305 1 98.5 93 ASP A N 1
ATOM 660 C CA . ASP A 1 93 ? -5.297 -16.594 -11.031 1 98.5 93 ASP A CA 1
ATOM 661 C C . ASP A 1 93 ? -5.805 -15.375 -11.797 1 98.5 93 ASP A C 1
ATOM 663 O O . ASP A 1 93 ? -5.273 -14.273 -11.648 1 98.5 93 ASP A O 1
ATOM 667 N N . PRO A 1 94 ? -6.793 -15.516 -12.633 1 98.69 94 PRO A N 1
ATOM 668 C CA . PRO A 1 94 ? -7.199 -14.398 -13.492 1 98.69 94 PRO A CA 1
ATOM 669 C C . PRO A 1 94 ? -7.754 -13.219 -12.703 1 98.69 94 PRO A C 1
ATOM 671 O O . PRO A 1 94 ? -7.598 -12.062 -13.117 1 98.69 94 PRO A O 1
ATOM 674 N N . VAL A 1 95 ? -8.391 -13.453 -11.594 1 98.88 95 VAL A N 1
ATOM 675 C CA . VAL A 1 95 ? -8.93 -12.375 -10.773 1 98.88 95 VAL A CA 1
ATOM 676 C C . VAL A 1 95 ? -7.789 -11.562 -10.172 1 98.88 95 VAL A C 1
ATOM 678 O O . VAL A 1 95 ? -7.789 -10.328 -10.234 1 98.88 95 VAL A O 1
ATOM 681 N N . LEU A 1 96 ? -6.828 -12.305 -9.633 1 98.94 96 LEU A N 1
ATOM 682 C CA . LEU A 1 96 ? -5.715 -11.625 -8.984 1 98.94 96 LEU A CA 1
ATOM 683 C C . LEU A 1 96 ? -4.816 -10.945 -10.016 1 98.94 96 LEU A C 1
ATOM 685 O O . LEU A 1 96 ? -4.254 -9.883 -9.742 1 98.94 96 LEU A O 1
ATOM 689 N N . ARG A 1 97 ? -4.672 -11.469 -11.164 1 98.94 97 ARG A N 1
ATOM 690 C CA . ARG A 1 97 ? -3.914 -10.812 -12.227 1 98.94 97 ARG A CA 1
ATOM 691 C C . ARG A 1 97 ? -4.613 -9.539 -12.688 1 98.94 97 ARG A C 1
ATOM 693 O O . ARG A 1 97 ? -3.963 -8.516 -12.93 1 98.94 97 ARG A O 1
ATOM 700 N N . ARG A 1 98 ? -5.922 -9.57 -12.805 1 98.94 98 ARG A N 1
ATOM 701 C CA . ARG A 1 98 ? -6.66 -8.367 -13.164 1 98.94 98 ARG A CA 1
ATOM 702 C C . ARG A 1 98 ? -6.555 -7.312 -12.07 1 98.94 98 ARG A C 1
ATOM 704 O O . ARG A 1 98 ? -6.402 -6.121 -12.359 1 98.94 98 ARG A O 1
ATOM 711 N N . LEU A 1 99 ? -6.645 -7.809 -10.836 1 98.94 99 LEU A N 1
ATOM 712 C CA . LEU A 1 99 ? -6.445 -6.895 -9.719 1 98.94 99 LEU A CA 1
ATOM 713 C C . LEU A 1 99 ? -5.066 -6.242 -9.789 1 98.94 99 LEU A C 1
ATOM 715 O O . LEU A 1 99 ? -4.938 -5.031 -9.586 1 98.94 99 LEU A O 1
ATOM 719 N N . ALA A 1 100 ? -4.047 -7.023 -10.039 1 98.94 100 ALA A N 1
ATOM 720 C CA . ALA A 1 100 ? -2.68 -6.52 -10.133 1 98.94 100 ALA A CA 1
ATOM 721 C C . ALA A 1 100 ? -2.562 -5.445 -11.211 1 98.94 100 ALA A C 1
ATOM 723 O O . ALA A 1 100 ? -1.913 -4.418 -11 1 98.94 100 ALA A O 1
ATOM 724 N N . GLN A 1 101 ? -3.178 -5.652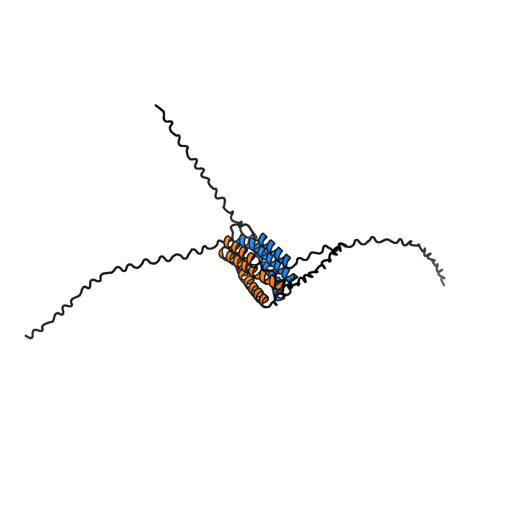 -12.352 1 98.94 101 GLN A N 1
ATOM 725 C CA . GLN A 1 101 ? -3.191 -4.637 -13.398 1 98.94 101 GLN A CA 1
ATOM 726 C C . GLN A 1 101 ? -3.857 -3.354 -12.914 1 98.94 101 GLN A C 1
ATOM 728 O O . GLN A 1 101 ? -3.367 -2.256 -13.18 1 98.94 101 GLN A O 1
ATOM 733 N N . GLY A 1 102 ? -4.957 -3.525 -12.234 1 98.94 102 GLY A N 1
ATOM 734 C CA . GLY A 1 102 ? -5.637 -2.367 -11.68 1 98.94 102 GLY A CA 1
ATOM 735 C C . GLY A 1 102 ? -4.797 -1.61 -10.664 1 98.94 102 GLY A C 1
ATOM 736 O O . GLY A 1 102 ? -4.77 -0.378 -10.672 1 98.94 102 GLY A O 1
ATOM 737 N N . ILE A 1 103 ? -4.121 -2.373 -9.844 1 99 103 ILE A N 1
ATOM 738 C CA . ILE A 1 103 ? -3.258 -1.763 -8.844 1 99 103 ILE A CA 1
ATOM 739 C C . ILE A 1 103 ? -2.172 -0.936 -9.523 1 99 103 ILE A C 1
ATOM 741 O O . ILE A 1 103 ? -1.897 0.197 -9.125 1 99 103 ILE A O 1
ATOM 745 N N . ILE A 1 104 ? -1.538 -1.43 -10.547 1 98.94 104 ILE A N 1
ATOM 746 C CA . ILE A 1 104 ? -0.472 -0.728 -11.258 1 98.94 104 ILE A CA 1
ATOM 747 C C . ILE A 1 104 ? -0.992 0.609 -11.781 1 98.94 104 ILE A C 1
ATOM 749 O O . ILE A 1 104 ? -0.348 1.646 -11.602 1 98.94 104 ILE A O 1
ATOM 753 N N . VAL A 1 105 ? -2.143 0.59 -12.359 1 98.94 105 VAL A N 1
ATOM 754 C CA . VAL A 1 105 ? -2.705 1.795 -12.961 1 98.94 105 VAL A CA 1
ATOM 755 C C . VAL A 1 105 ? -3.117 2.775 -11.859 1 98.94 105 VAL A C 1
ATOM 757 O O . VAL A 1 105 ? -2.709 3.939 -11.875 1 98.94 105 VAL A O 1
ATOM 760 N N . GLU A 1 106 ? -3.895 2.334 -10.836 1 98.88 106 GLU A N 1
ATOM 761 C CA . GLU A 1 106 ? -4.473 3.193 -9.812 1 98.88 106 GLU A CA 1
ATOM 762 C C . GLU A 1 106 ? -3.391 3.795 -8.914 1 98.88 106 GLU A C 1
ATOM 764 O O . GLU A 1 106 ? -3.395 5 -8.656 1 98.88 106 GLU A O 1
ATOM 769 N N . GLN A 1 107 ? -2.463 2.957 -8.531 1 98.88 107 GLN A N 1
ATOM 770 C CA . GLN A 1 107 ? -1.411 3.465 -7.652 1 98.88 107 GLN A CA 1
ATOM 771 C C . GLN A 1 107 ? -0.456 4.379 -8.414 1 98.88 107 GLN A C 1
ATOM 773 O O . GLN A 1 107 ? 0.087 5.328 -7.852 1 98.88 107 GLN A O 1
ATOM 778 N N . GLY A 1 108 ? -0.223 4.141 -9.719 1 98.94 108 GLY A N 1
ATOM 779 C CA . GLY A 1 108 ? 0.527 5.086 -10.531 1 98.94 108 GLY A CA 1
ATOM 780 C C . GLY A 1 108 ? -0.128 6.449 -10.617 1 98.94 108 GLY A C 1
ATOM 781 O O . GLY A 1 108 ? 0.546 7.477 -10.5 1 98.94 108 GLY A O 1
ATOM 782 N N . GLN A 1 109 ? -1.398 6.496 -10.812 1 98.94 109 GLN A N 1
ATOM 783 C CA . GLN A 1 109 ? -2.146 7.75 -10.867 1 98.94 109 GLN A CA 1
ATOM 784 C C . GLN A 1 109 ? -2.084 8.484 -9.531 1 98.94 109 GLN A C 1
ATOM 786 O O . GLN A 1 109 ? -1.941 9.711 -9.5 1 98.94 109 GLN A O 1
ATOM 791 N N . GLU A 1 110 ? -2.213 7.742 -8.438 1 99 110 GLU A N 1
ATOM 792 C CA . GLU A 1 110 ? -2.178 8.359 -7.113 1 99 110 GLU A CA 1
ATOM 793 C C . GLU A 1 110 ? -0.786 8.891 -6.789 1 99 110 GLU A C 1
ATOM 795 O O . GLU A 1 110 ? -0.65 9.93 -6.133 1 99 110 GLU A O 1
ATOM 800 N N . ILE A 1 111 ? 0.275 8.227 -7.266 1 99 111 ILE A N 1
ATOM 801 C CA . ILE A 1 111 ? 1.631 8.75 -7.133 1 99 111 ILE A CA 1
ATOM 802 C C . ILE A 1 111 ? 1.729 10.109 -7.82 1 99 111 ILE A C 1
ATOM 804 O O . ILE A 1 111 ? 2.305 11.047 -7.27 1 99 111 ILE A O 1
ATOM 808 N N . ALA A 1 112 ? 1.156 10.211 -9.039 1 98.94 112 ALA A N 1
ATOM 809 C CA . ALA A 1 112 ? 1.193 11.477 -9.766 1 98.94 112 ALA A CA 1
ATOM 810 C C . ALA A 1 112 ? 0.489 12.586 -8.984 1 98.94 112 ALA A C 1
ATOM 812 O O . ALA A 1 112 ? 0.979 13.711 -8.906 1 98.94 112 ALA A O 1
ATOM 813 N N . VAL A 1 113 ? -0.669 12.281 -8.398 1 98.94 113 VAL A N 1
ATOM 814 C CA . VAL A 1 113 ? -1.405 13.242 -7.582 1 98.94 113 VAL A CA 1
ATOM 815 C C . VAL A 1 113 ? -0.546 13.672 -6.395 1 98.94 113 VAL A C 1
ATOM 817 O O . VAL A 1 113 ? -0.444 14.867 -6.102 1 98.94 113 VAL A O 1
ATOM 820 N N . MET A 1 114 ? 0.108 12.758 -5.695 1 98.94 114 MET A N 1
ATOM 821 C CA . MET A 1 114 ? 0.912 13.07 -4.516 1 98.94 114 MET A CA 1
ATOM 822 C C . MET A 1 114 ? 2.127 13.906 -4.895 1 98.94 114 MET A C 1
ATOM 824 O O . MET A 1 114 ? 2.48 14.852 -4.184 1 98.94 114 MET A O 1
ATOM 828 N N . ARG A 1 115 ? 2.752 13.578 -6.016 1 98.81 115 ARG A N 1
ATOM 829 C CA . ARG A 1 115 ? 3.916 14.344 -6.445 1 98.81 115 ARG A CA 1
ATOM 830 C C . ARG A 1 115 ? 3.531 15.781 -6.781 1 98.81 115 ARG A C 1
ATOM 832 O O . ARG A 1 115 ? 4.254 16.719 -6.434 1 98.81 115 ARG A O 1
ATOM 839 N N . ARG A 1 116 ? 2.424 15.938 -7.449 1 98.75 116 ARG A N 1
ATOM 840 C CA . ARG A 1 116 ? 1.949 17.281 -7.762 1 98.75 116 ARG A CA 1
ATOM 841 C C . ARG A 1 116 ? 1.596 18.047 -6.488 1 98.75 116 ARG A C 1
ATOM 843 O O . ARG A 1 116 ? 1.954 19.219 -6.34 1 98.75 116 ARG A O 1
ATOM 850 N N . ALA A 1 117 ? 0.9 17.391 -5.543 1 98.69 117 ALA A N 1
ATOM 851 C CA . ALA A 1 117 ? 0.538 18.016 -4.277 1 98.69 117 ALA A CA 1
ATOM 852 C C . ALA A 1 117 ? 1.781 18.453 -3.504 1 98.69 117 ALA A C 1
ATOM 854 O O . ALA A 1 117 ? 1.818 19.547 -2.932 1 98.69 117 ALA A O 1
ATOM 855 N N . LEU A 1 118 ? 2.805 17.609 -3.438 1 98.06 118 LEU A N 1
ATOM 856 C CA . LEU A 1 118 ? 4.047 17.922 -2.744 1 98.06 118 LEU A CA 1
ATOM 857 C C . LEU A 1 118 ? 4.695 19.172 -3.332 1 98.06 118 LEU A C 1
ATOM 859 O O . LEU A 1 118 ? 5.227 20.016 -2.596 1 98.06 118 LEU A O 1
ATOM 863 N N . ALA A 1 119 ? 4.617 19.312 -4.648 1 97.38 119 ALA A N 1
ATOM 864 C CA . ALA A 1 119 ? 5.203 20.453 -5.332 1 97.38 119 ALA A CA 1
ATOM 865 C C . ALA A 1 119 ? 4.457 21.75 -4.984 1 97.38 119 ALA A C 1
ATOM 867 O O . ALA A 1 119 ? 5.039 22.828 -4.996 1 97.38 119 ALA A O 1
ATOM 868 N N . ASP A 1 120 ? 3.215 21.609 -4.648 1 96.81 120 ASP A N 1
ATOM 869 C CA . ASP A 1 120 ? 2.357 22.766 -4.406 1 96.81 120 ASP A CA 1
ATOM 870 C C . ASP A 1 120 ? 2.338 23.141 -2.924 1 96.81 120 ASP A C 1
ATOM 872 O O . ASP A 1 120 ? 1.836 24.203 -2.549 1 96.81 120 ASP A O 1
ATOM 876 N N . LEU A 1 121 ? 2.838 22.203 -2.025 1 95.75 121 LEU A N 1
ATOM 877 C CA . LEU A 1 121 ? 2.844 22.484 -0.594 1 95.75 121 LEU A CA 1
ATOM 878 C C . LEU A 1 121 ? 3.842 23.578 -0.259 1 95.75 121 LEU A C 1
ATOM 880 O O . LEU A 1 121 ? 4.914 23.656 -0.862 1 95.75 121 LEU A O 1
ATOM 884 N N . PRO A 1 122 ? 3.457 24.453 0.666 1 90.5 122 PRO A N 1
ATOM 885 C CA . PRO A 1 122 ? 4.438 25.438 1.132 1 90.5 122 PRO A CA 1
ATOM 886 C C . PRO A 1 122 ? 5.648 24.797 1.805 1 90.5 122 PRO A C 1
ATOM 888 O O . PRO A 1 122 ? 5.59 23.625 2.195 1 90.5 122 PRO A O 1
ATOM 891 N N . PRO A 1 123 ? 6.73 25.531 1.855 1 84.12 123 PRO A N 1
ATOM 892 C CA . PRO A 1 123 ? 7.883 24.953 2.547 1 84.12 123 PRO A CA 1
ATOM 893 C C . PRO A 1 123 ? 7.566 24.531 3.982 1 84.12 123 PRO A C 1
ATOM 895 O O . PRO A 1 123 ? 6.742 25.172 4.645 1 84.12 123 PRO A O 1
ATOM 898 N N . ALA A 1 124 ? 8.078 23.453 4.301 1 78 124 ALA A N 1
ATOM 899 C CA . ALA A 1 124 ? 7.848 22.938 5.648 1 78 124 ALA A CA 1
ATOM 900 C C . ALA A 1 124 ? 8.281 23.953 6.703 1 78 124 ALA A C 1
ATOM 902 O O . ALA A 1 124 ? 9.219 24.734 6.488 1 78 124 ALA A O 1
ATOM 903 N N . PRO A 1 125 ? 7.395 24.094 7.695 1 68.19 125 PRO A N 1
ATOM 904 C CA . PRO A 1 125 ? 7.824 25.016 8.75 1 68.19 125 PRO A CA 1
ATOM 905 C C . PRO A 1 125 ? 9.211 24.688 9.297 1 68.19 125 PRO A C 1
ATOM 907 O O . PRO A 1 125 ? 9.609 23.516 9.32 1 68.19 125 PRO A O 1
ATOM 910 N N . GLU A 1 126 ? 10.141 25.5 9.117 1 60.03 126 GLU A N 1
ATOM 911 C CA . GLU A 1 126 ? 11.438 25.312 9.758 1 60.03 126 GLU A CA 1
ATOM 912 C C . GLU A 1 126 ? 11.281 24.766 11.172 1 60.03 126 GLU A C 1
ATOM 914 O O . GLU A 1 126 ? 10.375 25.156 11.898 1 60.03 126 GLU A O 1
ATOM 919 N N . SER A 1 127 ? 11.328 23.469 11.281 1 55.34 127 SER A N 1
ATOM 920 C CA . SER A 1 127 ? 11.344 22.984 12.656 1 55.34 127 SER A CA 1
ATOM 921 C C . SER A 1 127 ? 11.938 24.016 13.609 1 55.34 127 SER A C 1
ATOM 923 O O . SER A 1 127 ? 13.094 24.422 13.453 1 55.34 127 SER A O 1
ATOM 925 N N . SER A 1 128 ? 11.172 25 14.008 1 50.03 128 SER A N 1
ATOM 926 C CA . SER A 1 128 ? 11.68 25.938 15 1 50.03 128 SER A CA 1
ATOM 927 C C . SER A 1 128 ? 12.461 25.234 16.094 1 50.03 128 SER A C 1
ATOM 929 O O . SER A 1 128 ? 11.891 24.828 17.109 1 50.03 128 SER A O 1
ATOM 931 N N . ALA A 1 129 ? 13.031 24.234 15.805 1 48.47 129 ALA A N 1
ATOM 932 C CA . ALA A 1 129 ? 13.828 23.766 16.938 1 48.47 129 ALA A CA 1
ATOM 933 C C . ALA A 1 129 ? 14.75 24.859 17.453 1 48.47 129 ALA A C 1
ATOM 935 O O . ALA A 1 129 ? 15.609 24.594 18.312 1 48.47 129 ALA A O 1
ATOM 936 N N . ALA A 1 130 ? 15 25.953 16.719 1 46.72 130 ALA A N 1
ATOM 937 C CA . ALA A 1 130 ? 16.062 26.734 17.344 1 46.72 130 ALA A CA 1
ATOM 938 C C . ALA A 1 130 ? 15.57 27.391 18.641 1 46.72 130 ALA A C 1
ATOM 940 O O . ALA A 1 130 ? 15.039 28.5 18.625 1 46.72 130 ALA A O 1
ATOM 941 N N . ALA A 1 131 ? 14.828 26.688 19.406 1 45.78 131 ALA A N 1
ATOM 942 C CA . ALA A 1 131 ? 14.797 27.328 20.719 1 45.78 131 ALA A CA 1
ATOM 943 C C . ALA A 1 131 ? 16.203 27.672 21.188 1 45.78 131 ALA A C 1
ATOM 945 O O . ALA A 1 131 ? 17.047 26.797 21.344 1 45.78 131 ALA A O 1
ATOM 946 N N . THR A 1 132 ? 16.672 28.906 20.859 1 46.69 132 THR A N 1
ATOM 947 C CA . THR A 1 132 ? 17.859 29.438 21.5 1 46.69 132 THR A CA 1
ATOM 948 C C . THR A 1 132 ? 17.891 29.062 22.984 1 46.69 132 THR A C 1
ATOM 950 O O . THR A 1 132 ? 16.969 29.422 23.734 1 46.69 132 THR A O 1
ATOM 953 N N . HIS A 1 133 ? 18.266 27.875 23.281 1 47.97 133 HIS A N 1
ATOM 954 C CA . HIS A 1 133 ? 18.719 27.719 24.672 1 47.97 133 HIS A CA 1
ATOM 955 C C . HIS A 1 133 ? 19.422 28.984 25.156 1 47.97 133 HIS A C 1
ATOM 957 O O . HIS A 1 133 ? 20.547 29.281 24.734 1 47.97 133 HIS A O 1
ATOM 963 N N . LEU A 1 134 ? 18.688 30.109 25.344 1 43.56 134 LEU A N 1
ATOM 964 C CA . LEU A 1 134 ? 19.297 31.109 26.203 1 43.56 134 LEU A CA 1
ATOM 965 C C . LEU A 1 134 ? 19.938 30.469 27.438 1 43.56 134 LEU A C 1
ATOM 967 O O . LEU A 1 134 ? 19.234 29.984 28.328 1 43.56 134 LEU A O 1
ATOM 971 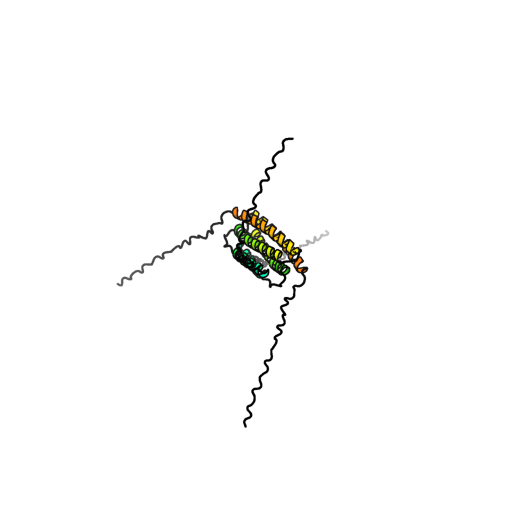N N . HIS A 1 135 ? 20.984 29.703 27.266 1 47.75 135 HIS A N 1
ATOM 972 C CA . HIS A 1 135 ? 21.859 29.438 28.406 1 47.75 135 HIS A CA 1
ATOM 973 C C . HIS A 1 135 ? 22.047 30.688 29.25 1 47.75 135 HIS A C 1
ATOM 975 O O . HIS A 1 135 ? 22.688 31.641 28.812 1 47.75 135 HIS A O 1
ATOM 981 N N . HIS A 1 136 ? 21 31.172 30 1 44.09 136 HIS A N 1
ATOM 982 C CA . HIS A 1 136 ? 21.312 32.062 31.109 1 44.09 136 HIS A CA 1
ATOM 983 C C . HIS A 1 136 ? 22.516 31.562 31.906 1 44.09 136 HIS A C 1
ATOM 985 O O . HIS A 1 136 ? 22.422 30.547 32.594 1 44.09 136 HIS A O 1
ATOM 991 N N . HIS A 1 137 ? 23.734 31.562 31.375 1 47.69 137 HIS A N 1
ATOM 992 C CA . HIS A 1 137 ? 24.922 31.469 32.219 1 47.69 137 HIS A CA 1
ATOM 993 C C . HIS A 1 137 ? 24.828 32.375 33.438 1 47.69 137 HIS A C 1
ATOM 995 O O . HIS A 1 137 ? 24.969 33.594 33.312 1 47.69 137 HIS A O 1
ATOM 1001 N N . GLY A 1 138 ? 23.859 32.188 34.438 1 41.78 138 GLY A N 1
ATOM 1002 C CA . GLY A 1 138 ? 23.875 32.844 35.719 1 41.78 138 GLY A CA 1
ATOM 1003 C C . GLY A 1 138 ? 25.234 32.812 36.406 1 41.78 138 GLY A C 1
ATOM 1004 O O . GLY A 1 138 ? 25.75 31.75 36.719 1 41.78 138 GLY A O 1
ATOM 1005 N N . THR A 1 139 ? 26.188 33.625 36 1 47.41 139 THR A N 1
ATOM 1006 C CA . THR A 1 139 ? 27.453 33.875 36.719 1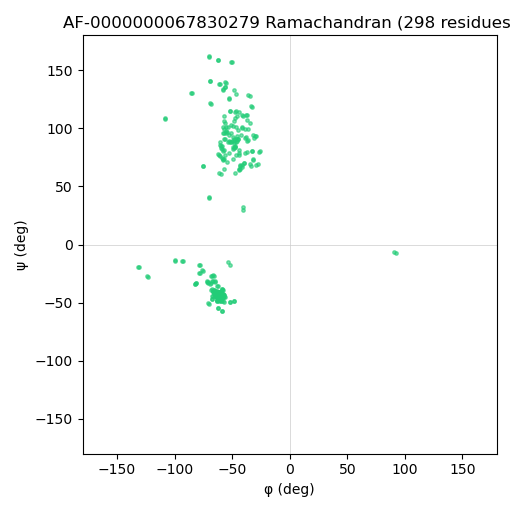 47.41 139 THR A CA 1
ATOM 1007 C C . THR A 1 139 ? 27.203 34.156 38.188 1 47.41 139 THR A C 1
ATOM 1009 O O . THR A 1 139 ? 26.531 35.125 38.562 1 47.41 139 THR A O 1
ATOM 1012 N N . ALA A 1 140 ? 27.047 33.125 39.094 1 50.5 140 ALA A N 1
ATOM 1013 C CA . ALA A 1 140 ? 27 33.25 40.531 1 50.5 140 ALA A CA 1
ATOM 1014 C C . ALA A 1 140 ? 28.125 34.125 41.062 1 50.5 140 ALA A C 1
ATOM 1016 O O . ALA A 1 140 ? 29.281 34 40.688 1 50.5 140 ALA A O 1
ATOM 1017 N N . PRO A 1 141 ? 27.859 35.375 41.562 1 49 141 PRO A N 1
ATOM 1018 C CA . PRO A 1 141 ? 28.875 36.25 42.156 1 49 141 PRO A CA 1
ATOM 1019 C C . PRO A 1 141 ? 29.625 35.594 43.312 1 49 141 PRO A C 1
ATOM 1021 O O . PRO A 1 141 ? 29.016 34.875 44.125 1 49 141 PRO A O 1
ATOM 1024 N N . ALA A 1 142 ? 30.859 35.156 43.156 1 46.69 142 ALA A N 1
ATOM 1025 C CA . ALA A 1 142 ? 31.766 34.625 44.188 1 46.69 142 ALA A CA 1
ATOM 1026 C C . ALA A 1 142 ? 31.828 35.562 45.406 1 46.69 142 ALA A C 1
ATOM 1028 O O . ALA A 1 142 ? 32.125 36.75 45.25 1 46.69 142 ALA A O 1
ATOM 1029 N N . ALA A 1 143 ? 30.984 35.344 46.438 1 45.41 143 ALA A N 1
ATOM 1030 C CA . ALA A 1 143 ? 30.953 36.031 47.719 1 45.41 143 ALA A CA 1
ATOM 1031 C C . ALA A 1 143 ? 32.344 36.031 48.344 1 45.41 143 ALA A C 1
ATOM 1033 O O . ALA A 1 143 ? 33.062 35.031 48.375 1 45.41 143 ALA A O 1
ATOM 1034 N N . GLU A 1 144 ? 33.062 37.188 48.281 1 48.03 144 GLU A N 1
ATOM 1035 C CA . GLU A 1 144 ? 34.312 37.594 48.906 1 48.03 144 GLU A CA 1
ATOM 1036 C C . GLU A 1 144 ? 34.281 37.312 50.406 1 48.03 144 GLU A C 1
ATOM 1038 O O . GLU A 1 144 ? 33.375 37.75 51.125 1 48.03 144 GLU A O 1
ATOM 1043 N N . MET A 1 145 ? 34.688 36.094 50.906 1 45.53 145 MET A N 1
ATOM 1044 C CA . MET A 1 145 ? 34.906 35.75 52.312 1 45.53 145 MET A CA 1
ATOM 1045 C C . MET A 1 145 ? 35.75 36.781 53.031 1 45.53 145 MET A C 1
ATOM 1047 O O . MET A 1 145 ? 36.812 37.156 52.531 1 45.53 145 MET A O 1
ATOM 1051 N N . PRO A 1 146 ? 35.188 37.625 53.906 1 48 146 PRO A N 1
ATOM 1052 C CA . PRO A 1 146 ? 35.875 38.656 54.688 1 48 146 PRO A CA 1
ATOM 1053 C C . PRO A 1 146 ? 37.031 38.094 55.531 1 48 146 PRO A C 1
ATOM 1055 O O . PRO A 1 146 ? 37 36.938 55.938 1 48 146 PRO A O 1
ATOM 1058 N N . SER A 1 147 ? 38.25 38.25 55.094 1 42.75 147 SER A N 1
ATOM 1059 C CA . SER A 1 147 ? 39.5 37.969 55.812 1 42.75 147 SER A CA 1
ATOM 1060 C C . SER A 1 147 ? 39.438 38.5 57.219 1 42.75 147 SER A C 1
ATOM 1062 O O . SER A 1 147 ? 39.156 39.688 57.438 1 42.75 147 SER A O 1
ATOM 1064 N N . GLU A 1 148 ? 39 37.688 58.125 1 43.75 148 GLU A N 1
ATOM 1065 C CA . GLU A 1 148 ? 39.031 37.938 59.562 1 43.75 148 GLU A CA 1
ATOM 1066 C C . GLU A 1 148 ? 40.375 38.469 60.031 1 43.75 148 GLU A C 1
ATOM 1068 O O . GLU A 1 148 ? 41.406 37.875 59.781 1 43.75 148 GLU A O 1
ATOM 1073 N N . ILE A 1 149 ? 40.531 39.812 60 1 42.16 149 ILE A N 1
ATOM 1074 C CA . ILE A 1 149 ? 41.656 40.5 60.625 1 42.16 149 ILE A CA 1
ATOM 1075 C C . ILE A 1 149 ? 41.875 40.031 62.062 1 42.16 149 ILE A C 1
ATOM 1077 O O . ILE A 1 149 ? 40.969 40.062 62.875 1 42.16 149 ILE A O 1
ATOM 1081 N N . CYS A 1 150 ? 42.656 38.969 62.156 1 38.59 150 CYS A N 1
ATOM 1082 C CA . CYS A 1 150 ? 43.156 38.562 63.469 1 38.59 150 CYS A CA 1
ATOM 1083 C C . CYS A 1 150 ? 43.75 39.75 64.188 1 38.59 150 CYS A C 1
ATOM 1085 O O . CYS A 1 150 ? 44.719 40.375 63.75 1 38.59 150 CYS A O 1
ATOM 1087 N N . ARG A 1 151 ? 42.875 40.531 64.812 1 26.42 151 ARG A N 1
ATOM 1088 C CA . ARG A 1 151 ? 43.469 41.188 66 1 26.42 151 ARG A CA 1
ATOM 1089 C C . ARG A 1 151 ? 43.875 40.156 67.062 1 26.42 151 ARG A C 1
ATOM 1091 O O . ARG A 1 151 ? 43.125 39.219 67.312 1 26.42 151 ARG A O 1
ATOM 1098 N N . MET B 1 1 ? -86.75 30.938 74.5 1 30.06 1 MET B N 1
ATOM 1099 C CA . MET B 1 1 ? -85.375 31.344 74.938 1 30.06 1 MET B CA 1
ATOM 1100 C C . MET B 1 1 ? -84.375 30.297 74.625 1 30.06 1 MET B C 1
ATOM 1102 O O . MET B 1 1 ? -83.812 29.609 75.5 1 30.06 1 MET B O 1
ATOM 1106 N N . ARG B 1 2 ? -84.625 29.438 73.562 1 37.69 2 ARG B N 1
ATOM 1107 C CA . ARG B 1 2 ? -83.938 28.281 73.062 1 37.69 2 ARG B CA 1
ATOM 1108 C C . ARG B 1 2 ? -82.5 28.656 72.625 1 37.69 2 ARG B C 1
ATOM 1110 O O . ARG B 1 2 ? -82.312 29.516 71.75 1 37.69 2 ARG B O 1
ATOM 1117 N N . GLY B 1 3 ? -81.562 28.656 73.562 1 32.22 3 GLY B N 1
ATOM 1118 C CA . GLY B 1 3 ? -80.125 28.969 73.625 1 32.22 3 GLY B CA 1
ATOM 1119 C C . GLY B 1 3 ? -79.312 28.156 72.688 1 32.22 3 GLY B C 1
ATOM 1120 O O . GLY B 1 3 ? -79.188 26.938 72.812 1 32.22 3 GLY B O 1
ATOM 1121 N N . ALA B 1 4 ? -79.375 28.422 71.375 1 38.47 4 ALA B N 1
ATOM 1122 C CA . ALA B 1 4 ? -78.625 27.75 70.312 1 38.47 4 ALA B CA 1
ATOM 1123 C C . ALA B 1 4 ? -77.125 27.781 70.625 1 38.47 4 ALA B C 1
ATOM 1125 O O . ALA B 1 4 ? -76.562 28.859 70.812 1 38.47 4 ALA B O 1
ATOM 1126 N N . LEU B 1 5 ? -76.625 26.766 71.375 1 40.28 5 LEU B N 1
ATOM 1127 C CA . LEU B 1 5 ? -75.25 26.438 71.875 1 40.28 5 LEU B CA 1
ATOM 1128 C C . LEU B 1 5 ? -74.312 26.344 70.688 1 40.28 5 LEU B C 1
ATOM 1130 O O . LEU B 1 5 ? -74.438 25.484 69.812 1 40.28 5 LEU B O 1
ATOM 1134 N N . GLY B 1 6 ? -73.938 27.484 70.062 1 34.84 6 GLY B N 1
ATOM 1135 C CA . GLY B 1 6 ? -73 27.531 68.875 1 34.84 6 GLY B CA 1
ATOM 1136 C C . GLY B 1 6 ? -71.688 26.891 69.188 1 34.84 6 GLY B C 1
ATOM 1137 O O . GLY B 1 6 ? -71 27.266 70.125 1 34.84 6 GLY B O 1
ATOM 1138 N N . PHE B 1 7 ? -71.5 25.531 68.938 1 36.72 7 PHE B N 1
ATOM 1139 C CA . PHE B 1 7 ? -70.312 24.688 69.125 1 36.72 7 PHE B CA 1
ATOM 1140 C C . PHE B 1 7 ? -69.125 25.188 68.375 1 36.72 7 PHE B C 1
ATOM 1142 O O . PHE B 1 7 ? -69.188 25.297 67.125 1 36.72 7 PHE B O 1
ATOM 1149 N N . ALA B 1 8 ? -68.312 26.219 68.875 1 36.09 8 ALA B N 1
ATOM 1150 C CA . ALA B 1 8 ? -67.125 26.797 68.312 1 36.09 8 ALA B CA 1
ATOM 1151 C C . ALA B 1 8 ? -66.062 25.75 68.125 1 36.09 8 ALA B C 1
ATOM 1153 O O . ALA B 1 8 ? -65.625 25.141 69.062 1 36.09 8 ALA B O 1
ATOM 1154 N N . LEU B 1 9 ? -66.062 24.953 66.938 1 36.72 9 LEU B N 1
ATOM 1155 C CA . LEU B 1 9 ? -65.125 23.922 66.562 1 36.72 9 LEU B CA 1
ATOM 1156 C C . LEU B 1 9 ? -63.688 24.5 66.5 1 36.72 9 LEU B C 1
ATOM 1158 O O . LEU B 1 9 ? -63.438 25.422 65.75 1 36.72 9 LEU B O 1
ATOM 1162 N N . THR B 1 10 ? -62.906 24.656 67.625 1 35.47 10 THR B N 1
ATOM 1163 C CA . THR B 1 10 ? -61.531 25.156 67.75 1 35.47 10 THR B CA 1
ATOM 1164 C C . THR B 1 10 ? -60.562 24.25 67 1 35.47 10 THR B C 1
ATOM 1166 O O . THR B 1 10 ? -60.438 23.078 67.312 1 35.47 10 THR B O 1
ATOM 1169 N N . ALA B 1 11 ? -60.469 24.344 65.625 1 32.62 11 ALA B N 1
ATOM 1170 C CA . ALA B 1 11 ? -59.531 23.562 64.812 1 32.62 11 ALA B CA 1
ATOM 1171 C C . ALA B 1 11 ? -58.094 23.781 65.312 1 32.62 11 ALA B C 1
ATOM 1173 O O . ALA B 1 11 ? -57.625 24.906 65.438 1 32.62 11 ALA B O 1
ATOM 1174 N N . ALA B 1 12 ? 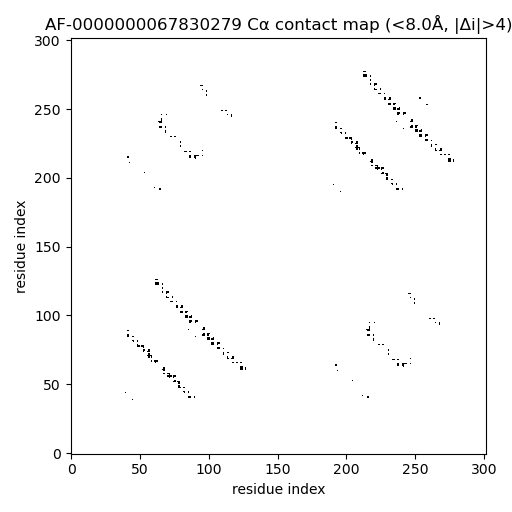-57.562 22.875 66.188 1 33.25 12 ALA B N 1
ATOM 1175 C CA . ALA B 1 12 ? -56.219 22.812 66.688 1 33.25 12 ALA B CA 1
ATOM 1176 C C . ALA B 1 12 ? -55.188 22.641 65.625 1 33.25 12 ALA B C 1
ATOM 1178 O O . ALA B 1 12 ? -55.281 21.703 64.812 1 33.25 12 ALA B O 1
ATOM 1179 N N . VAL B 1 13 ? -54.688 23.734 64.938 1 36.22 13 VAL B N 1
ATOM 1180 C CA . VAL B 1 13 ? -53.656 23.797 63.969 1 36.22 13 VAL B CA 1
ATOM 1181 C C . VAL B 1 13 ? -52.375 23.141 64.5 1 36.22 13 VAL B C 1
ATOM 1183 O O . VAL B 1 13 ? -51.781 23.609 65.5 1 36.22 13 VAL B O 1
ATOM 1186 N N . MET B 1 14 ? -52.281 21.75 64.5 1 29.22 14 MET B N 1
ATOM 1187 C CA . MET B 1 14 ? -51.062 21.062 64.938 1 29.22 14 MET B CA 1
ATOM 1188 C C . MET B 1 14 ? -49.844 21.5 64.125 1 29.22 14 MET B C 1
ATOM 1190 O O . MET B 1 14 ? -49.906 21.562 62.906 1 29.22 14 MET B O 1
ATOM 1194 N N . ALA B 1 15 ? -48.969 22.406 64.562 1 33.38 15 ALA B N 1
ATOM 1195 C CA . ALA B 1 15 ? -47.688 22.891 64.062 1 33.38 15 ALA B CA 1
ATOM 1196 C C . ALA B 1 15 ? -46.688 21.75 63.969 1 33.38 15 ALA B C 1
ATOM 1198 O O . ALA B 1 15 ? -46.219 21.219 64.938 1 33.38 15 ALA B O 1
ATOM 1199 N N . GLY B 1 16 ? -46.969 20.688 63.156 1 31.38 16 GLY B N 1
ATOM 1200 C CA . GLY B 1 16 ? -45.938 19.672 63.062 1 31.38 16 GLY B CA 1
ATOM 1201 C C . GLY B 1 16 ? -44.594 20.25 62.594 1 31.38 16 GLY B C 1
ATOM 1202 O O . GLY B 1 16 ? -44.531 21.094 61.719 1 31.38 16 GLY B O 1
ATOM 1203 N N . GLY B 1 17 ? -43.562 20.406 63.469 1 33.19 17 GLY B N 1
ATOM 1204 C CA . GLY B 1 17 ? -42.188 20.812 63.344 1 33.19 17 GLY B CA 1
ATOM 1205 C C . GLY B 1 17 ? -41.406 19.969 62.312 1 33.19 17 GLY B C 1
ATOM 1206 O O . GLY B 1 17 ? -41.25 18.75 62.531 1 33.19 17 GLY B O 1
ATOM 1207 N N . LEU B 1 18 ? -41.688 20.141 61.031 1 36.81 18 LEU B N 1
ATOM 1208 C CA . LEU B 1 18 ? -40.875 19.453 60.031 1 36.81 18 LEU B CA 1
ATOM 1209 C C . LEU B 1 18 ? -39.406 19.719 60.25 1 36.81 18 LEU B C 1
ATOM 1211 O O . LEU B 1 18 ? -38.969 20.875 60.281 1 36.81 18 LEU B O 1
ATOM 1215 N N . VAL B 1 19 ? -38.75 18.875 61.062 1 40.06 19 VAL B N 1
ATOM 1216 C CA . VAL B 1 19 ? -37.281 18.828 61.156 1 40.06 19 VAL B CA 1
ATOM 1217 C C . VAL B 1 19 ? -36.688 18.688 59.75 1 40.06 19 VAL B C 1
ATOM 1219 O O . VAL B 1 19 ? -37.125 17.844 58.969 1 40.06 19 VAL B O 1
ATOM 1222 N N . GLY B 1 20 ? -36.438 19.812 59.062 1 35.81 20 GLY B N 1
ATOM 1223 C CA . GLY B 1 20 ? -35.688 19.875 57.812 1 35.81 20 GLY B CA 1
ATOM 1224 C C . GLY B 1 20 ? -34.438 19.031 57.812 1 35.81 20 GLY B C 1
ATOM 1225 O O . GLY B 1 20 ? -33.469 19.359 58.5 1 35.81 20 GLY B O 1
ATOM 1226 N N . GLY B 1 21 ? -34.562 17.719 57.906 1 36.81 21 GLY B N 1
ATOM 1227 C CA . GLY B 1 21 ? -33.344 16.953 57.688 1 36.81 21 GLY B CA 1
ATOM 1228 C C . GLY B 1 21 ? -32.625 17.344 56.406 1 36.81 21 GLY B C 1
ATOM 1229 O O . GLY B 1 21 ? -33.25 17.391 55.344 1 36.81 21 GLY B O 1
ATOM 1230 N N . ARG B 1 22 ? -31.672 18.203 56.562 1 40.03 22 ARG B N 1
ATOM 1231 C CA . ARG B 1 22 ? -30.734 18.5 55.469 1 40.03 22 ARG B CA 1
ATOM 1232 C C . ARG B 1 22 ? -30.281 17.219 54.781 1 40.03 22 ARG B C 1
ATOM 1234 O O . ARG B 1 22 ? -29.578 16.406 55.375 1 40.03 22 ARG B O 1
ATOM 1241 N N . MET B 1 23 ? -31.062 16.719 53.906 1 40.75 23 MET B N 1
ATOM 1242 C CA . MET B 1 23 ? -30.531 15.68 53.031 1 40.75 23 MET B CA 1
ATOM 1243 C C . MET B 1 23 ? -29.203 16.094 52.406 1 40.75 23 MET B C 1
ATOM 1245 O O . MET B 1 23 ? -29.125 17.109 51.719 1 40.75 23 MET B O 1
ATOM 1249 N N . MET B 1 24 ? -28.078 15.914 53.094 1 42.56 24 MET B N 1
ATOM 1250 C CA . MET B 1 24 ? -26.781 15.984 52.406 1 42.56 24 MET B CA 1
ATOM 1251 C C . MET B 1 24 ? -26.781 15.18 51.125 1 42.56 24 MET B C 1
ATOM 1253 O O . MET B 1 24 ? -27.078 13.984 51.125 1 42.56 24 MET B O 1
ATOM 1257 N N . MET B 1 25 ? -27.188 15.812 50 1 48.19 25 MET B N 1
ATOM 1258 C CA . MET B 1 25 ? -26.953 15.164 48.719 1 48.19 25 MET B CA 1
ATOM 1259 C C . MET B 1 25 ? -25.547 14.578 48.656 1 48.19 25 MET B C 1
ATOM 1261 O O . MET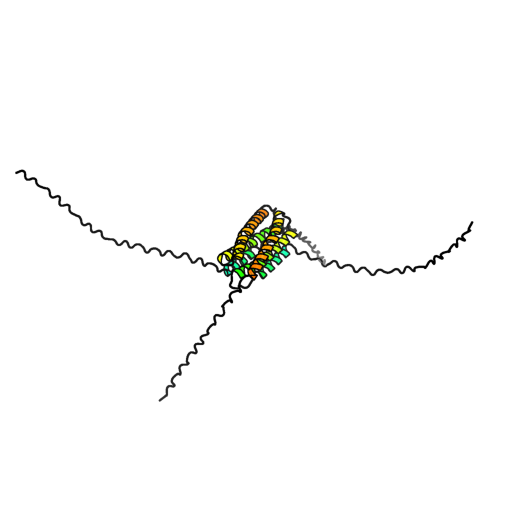 B 1 25 ? -24.594 15.172 49.156 1 48.19 25 MET B O 1
ATOM 1265 N N . PRO B 1 26 ? -25.375 13.25 48.594 1 53.09 26 PRO B N 1
ATOM 1266 C CA . PRO B 1 26 ? -24.016 12.703 48.438 1 53.09 26 PRO B CA 1
ATOM 1267 C C . PRO B 1 26 ? -23.219 13.422 47.344 1 53.09 26 PRO B C 1
ATOM 1269 O O . PRO B 1 26 ? -23.797 13.992 46.406 1 53.09 26 PRO B O 1
ATOM 1272 N N . PRO B 1 27 ? -21.984 13.836 47.719 1 48.72 27 PRO B N 1
ATOM 1273 C CA . PRO B 1 27 ? -21.172 14.461 46.656 1 48.72 27 PRO B CA 1
ATOM 1274 C C . PRO B 1 27 ? -21.297 13.75 45.312 1 48.72 27 PRO B C 1
ATOM 1276 O O . PRO B 1 27 ? -21.547 12.547 45.281 1 48.72 27 PRO B O 1
ATOM 1279 N N . THR B 1 28 ? -21.906 14.359 44.375 1 48.53 28 THR B N 1
ATOM 1280 C CA . THR B 1 28 ? -21.859 13.883 43 1 48.53 28 THR B CA 1
ATOM 1281 C C . THR B 1 28 ? -20.484 13.289 42.656 1 48.53 28 THR B C 1
ATOM 1283 O O . THR B 1 28 ? -19.453 13.922 42.906 1 48.53 28 THR B O 1
ATOM 1286 N N . LEU B 1 29 ? -20.359 11.969 42.688 1 48.28 29 LEU B N 1
ATOM 1287 C CA . LEU B 1 29 ? -19.172 11.344 42.125 1 48.28 29 LEU B CA 1
ATOM 1288 C C . LEU B 1 29 ? -18.625 12.141 40.969 1 48.28 29 LEU B C 1
ATOM 1290 O O . LEU B 1 29 ? -19.328 12.359 39.969 1 48.28 29 LEU B O 1
ATOM 1294 N N . ALA B 1 30 ? -17.672 13.086 41.219 1 50.72 30 ALA B N 1
ATOM 1295 C CA . ALA B 1 30 ? -16.938 13.68 40.125 1 50.72 30 ALA B CA 1
ATOM 1296 C C . ALA B 1 30 ? -16.812 12.695 38.969 1 50.72 30 ALA B C 1
ATOM 1298 O O . ALA B 1 30 ? -16.344 11.57 39.125 1 50.72 30 ALA B O 1
ATOM 1299 N N . ALA B 1 31 ? -17.703 12.711 38 1 50.97 31 ALA B N 1
ATOM 1300 C CA . ALA B 1 31 ? -17.5 11.961 36.781 1 50.97 31 ALA B CA 1
ATOM 1301 C C . ALA B 1 31 ? -16.016 11.977 36.375 1 50.97 31 ALA B C 1
ATOM 1303 O O . ALA B 1 31 ? -15.445 13.039 36.125 1 50.97 31 ALA B O 1
ATOM 1304 N N . ALA B 1 32 ? -15.195 11.031 36.812 1 48.38 32 ALA B N 1
ATOM 1305 C CA . ALA B 1 32 ? -13.852 10.859 36.25 1 48.38 32 ALA B CA 1
ATOM 1306 C C . ALA B 1 32 ? -13.82 11.164 34.781 1 48.38 32 ALA B C 1
ATOM 1308 O O . ALA B 1 32 ? -14.664 10.664 34 1 48.38 32 ALA B O 1
ATOM 1309 N N . GLU B 1 33 ? -13.266 12.359 34.375 1 55.5 33 GLU B N 1
ATOM 1310 C CA . GLU B 1 33 ? -13.008 12.578 32.938 1 55.5 33 GLU B CA 1
ATOM 1311 C C . GLU B 1 33 ? -12.539 11.297 32.25 1 55.5 33 GLU B C 1
ATOM 1313 O O . GLU B 1 33 ? -11.797 10.516 32.844 1 55.5 33 GLU B O 1
ATOM 1318 N N . PRO B 1 34 ? -13.328 10.719 31.391 1 52.09 34 PRO B N 1
ATOM 1319 C CA . PRO B 1 34 ? -12.766 9.562 30.688 1 52.09 34 PRO B CA 1
ATOM 1320 C C . PRO B 1 34 ? -11.273 9.719 30.406 1 52.09 34 PRO B C 1
ATOM 1322 O O . PRO B 1 34 ? -10.781 10.844 30.266 1 52.09 34 PRO B O 1
ATOM 1325 N N . PRO B 1 35 ? -10.523 8.828 30.75 1 48.09 35 PRO B N 1
ATOM 1326 C CA . PRO B 1 35 ? -9.086 8.945 30.469 1 48.09 35 PRO B CA 1
ATOM 1327 C C . PRO B 1 35 ? -8.789 9.688 29.172 1 48.09 35 PRO B C 1
ATOM 1329 O O . PRO B 1 35 ? -9.594 9.641 28.234 1 48.09 35 PRO B O 1
ATOM 1332 N N . ALA B 1 36 ? -8.164 10.734 29.109 1 47.44 36 ALA B N 1
ATOM 1333 C CA . ALA B 1 36 ? -7.691 11.43 27.906 1 47.44 36 ALA B CA 1
ATOM 1334 C C . ALA B 1 36 ? -7.332 10.438 26.812 1 47.44 36 ALA B C 1
ATOM 1336 O O . ALA B 1 36 ? -6.512 9.539 27.016 1 47.44 36 ALA B O 1
ATOM 1337 N N . VAL B 1 37 ? -8.219 9.922 26.094 1 47.44 37 VAL B N 1
ATOM 1338 C CA . VAL B 1 37 ? -7.812 9.234 24.859 1 47.44 37 VAL B CA 1
ATOM 1339 C C . VAL B 1 37 ? -6.512 9.844 24.344 1 47.44 37 VAL B C 1
ATOM 1341 O O . VAL B 1 37 ? -6.465 11.031 24 1 47.44 37 VAL B O 1
ATOM 1344 N N . VAL B 1 38 ? -5.453 9.656 24.984 1 49.53 38 VAL B N 1
ATOM 1345 C CA . VAL B 1 38 ? -4.156 10.086 24.484 1 49.53 38 VAL B CA 1
ATOM 1346 C C . VAL B 1 38 ? -4.145 10.016 22.953 1 49.53 38 VAL B C 1
ATOM 1348 O O . VAL B 1 38 ? -4.203 8.93 22.375 1 49.53 38 VAL B O 1
ATOM 1351 N N . SER B 1 39 ? -4.859 10.961 22.156 1 64.94 39 SER B N 1
ATOM 1352 C CA . SER B 1 39 ? -4.855 11.094 20.703 1 64.94 39 SER B CA 1
ATOM 1353 C C . SER B 1 39 ? -3.451 10.93 20.141 1 64.94 39 SER B C 1
ATOM 1355 O O . SER B 1 39 ? -2.531 11.656 20.516 1 64.94 39 SER B O 1
ATOM 1357 N N . ALA B 1 40 ? -3.061 9.766 19.578 1 85.69 40 ALA B N 1
ATOM 1358 C CA . ALA B 1 40 ? -1.741 9.523 19 1 85.69 40 ALA B CA 1
ATOM 1359 C C . ALA B 1 40 ? -1.383 10.602 17.984 1 85.69 40 ALA B C 1
ATOM 1361 O O . ALA B 1 40 ? -2.246 11.078 17.25 1 85.69 40 ALA B O 1
ATOM 1362 N N . SER B 1 41 ? -0.227 11.227 18.172 1 94.94 41 SER B N 1
ATOM 1363 C CA . SER B 1 41 ? 0.283 12.18 17.203 1 94.94 41 SER B CA 1
ATOM 1364 C C . SER B 1 41 ? 0.285 11.586 15.789 1 94.94 41 SER B C 1
ATOM 1366 O O . SER B 1 41 ? 0.167 10.367 15.633 1 94.94 41 SER B O 1
ATOM 1368 N N . PHE B 1 42 ? 0.274 12.375 14.812 1 97.69 42 PHE B N 1
ATOM 1369 C CA . PHE B 1 42 ? 0.4 11.922 13.43 1 97.69 42 PHE B CA 1
ATOM 1370 C C . PHE B 1 42 ? 1.573 10.961 13.281 1 97.69 42 PHE B C 1
ATOM 1372 O O . PHE B 1 42 ? 1.419 9.859 12.742 1 97.69 42 PHE B O 1
ATOM 1379 N N . ASP B 1 43 ? 2.709 11.383 13.828 1 96 43 ASP B N 1
ATOM 1380 C CA . ASP B 1 43 ? 3.924 10.586 13.695 1 96 43 ASP B CA 1
ATOM 1381 C C . ASP B 1 43 ? 3.756 9.211 14.352 1 96 43 ASP B C 1
ATOM 1383 O O . ASP B 1 43 ? 4.203 8.203 13.805 1 96 43 ASP B O 1
ATOM 1387 N N . ALA B 1 44 ? 3.15 9.172 15.469 1 96.5 44 ALA B N 1
ATOM 1388 C CA . ALA B 1 44 ? 2.941 7.914 16.172 1 96.5 44 ALA B CA 1
ATOM 1389 C C . ALA B 1 44 ? 2.008 6.992 15.391 1 96.5 44 ALA B C 1
ATOM 1391 O O . ALA B 1 44 ? 2.242 5.785 15.312 1 96.5 44 ALA B O 1
ATOM 1392 N N . MET B 1 45 ? 0.957 7.527 14.82 1 97.75 45 MET B N 1
ATOM 1393 C CA . MET B 1 45 ? 0.015 6.734 14.031 1 97.75 45 MET B CA 1
ATOM 1394 C C . MET B 1 45 ? 0.687 6.172 12.789 1 97.75 45 MET B C 1
ATOM 1396 O O . MET B 1 45 ? 0.493 5 12.445 1 97.75 45 MET B O 1
ATOM 1400 N N . MET B 1 46 ? 1.465 7.008 12.102 1 98 46 MET B N 1
ATOM 1401 C CA . MET B 1 46 ? 2.184 6.547 10.914 1 98 46 MET B CA 1
ATOM 1402 C C . MET B 1 46 ? 3.156 5.426 11.273 1 98 46 MET B C 1
ATOM 1404 O O . MET B 1 46 ? 3.221 4.41 10.578 1 98 46 MET B O 1
ATOM 1408 N N . ALA B 1 47 ? 3.906 5.629 12.375 1 96.44 47 ALA B N 1
ATOM 1409 C CA . ALA B 1 47 ? 4.891 4.641 12.812 1 96.44 47 ALA B CA 1
ATOM 1410 C C . ALA B 1 47 ? 4.215 3.322 13.172 1 96.44 47 ALA B C 1
ATOM 1412 O O . ALA B 1 47 ? 4.703 2.25 12.812 1 96.44 47 ALA B O 1
ATOM 1413 N N . GLN B 1 48 ? 3.152 3.422 13.875 1 97.44 48 GLN B N 1
ATOM 1414 C CA . GLN B 1 48 ? 2.426 2.219 14.266 1 97.44 48 GLN B CA 1
ATOM 1415 C C . GLN B 1 48 ? 1.888 1.483 13.039 1 97.44 48 GLN B C 1
ATOM 1417 O O . GLN B 1 48 ? 1.948 0.254 12.969 1 97.44 48 GLN B O 1
ATOM 1422 N N . SER B 1 49 ? 1.315 2.234 12.133 1 98.38 49 SER B N 1
ATOM 1423 C CA . SER B 1 49 ? 0.796 1.641 10.906 1 98.38 49 SER B CA 1
ATOM 1424 C C . SER B 1 49 ? 1.9 0.942 10.117 1 98.38 49 SER B C 1
ATOM 1426 O O . SER B 1 49 ? 1.706 -0.166 9.617 1 98.38 49 SER B O 1
ATOM 1428 N N . MET B 1 50 ? 3.068 1.56 10.055 1 97.88 50 MET B N 1
ATOM 1429 C CA . MET B 1 50 ? 4.211 0.97 9.359 1 97.88 50 MET B CA 1
ATOM 1430 C C . MET B 1 50 ? 4.637 -0.334 10.023 1 97.88 50 MET B C 1
ATOM 1432 O O . MET B 1 50 ? 4.844 -1.342 9.344 1 97.88 50 MET B O 1
ATOM 1436 N N . THR B 1 51 ? 4.773 -0.274 11.336 1 97.38 51 THR B N 1
ATOM 1437 C CA . THR B 1 51 ? 5.207 -1.45 12.078 1 97.38 51 THR B CA 1
ATOM 1438 C C . THR B 1 51 ? 4.227 -2.605 11.883 1 97.38 51 THR B C 1
ATOM 1440 O O . THR B 1 51 ? 4.637 -3.723 11.562 1 97.38 51 THR B O 1
ATOM 1443 N N . ARG B 1 52 ? 2.938 -2.354 12.039 1 98.5 52 ARG B N 1
ATOM 1444 C CA . ARG B 1 52 ? 1.92 -3.393 11.906 1 98.5 52 ARG B CA 1
ATOM 1445 C C . ARG B 1 52 ? 1.881 -3.934 10.477 1 98.5 52 ARG B C 1
ATOM 1447 O O . ARG B 1 52 ? 1.794 -5.148 10.273 1 98.5 52 ARG B O 1
ATOM 1454 N N . MET B 1 53 ? 1.916 -3.045 9.508 1 98.75 53 MET B N 1
ATOM 1455 C CA . MET B 1 53 ? 1.913 -3.443 8.102 1 98.75 53 MET B CA 1
ATOM 1456 C C . MET B 1 53 ? 3.088 -4.367 7.797 1 98.75 53 MET B C 1
ATOM 1458 O O . MET B 1 53 ? 2.906 -5.438 7.211 1 98.75 53 MET B O 1
ATOM 1462 N N . HIS B 1 54 ? 4.289 -3.967 8.219 1 97.38 54 HIS B N 1
ATOM 1463 C CA . HIS B 1 54 ? 5.473 -4.773 7.957 1 97.38 54 HIS B CA 1
ATOM 1464 C C . HIS B 1 54 ? 5.363 -6.148 8.609 1 97.38 54 HIS B C 1
ATOM 1466 O O . HIS B 1 54 ? 5.609 -7.168 7.973 1 97.38 54 HIS B O 1
ATOM 1472 N N . ASP B 1 55 ? 4.992 -6.152 9.852 1 97.69 55 ASP B N 1
ATOM 1473 C CA . ASP B 1 55 ? 4.852 -7.414 10.57 1 97.69 55 ASP B CA 1
ATOM 1474 C C . ASP B 1 55 ? 3.838 -8.328 9.883 1 97.69 55 ASP B C 1
ATOM 1476 O O . ASP B 1 55 ? 4.105 -9.516 9.68 1 97.69 55 ASP B O 1
ATOM 1480 N N . ASP B 1 56 ? 2.732 -7.789 9.516 1 98.56 56 ASP B N 1
ATOM 1481 C CA . ASP B 1 56 ? 1.636 -8.586 8.969 1 98.56 56 ASP B CA 1
ATOM 1482 C C . ASP B 1 56 ? 1.925 -9 7.531 1 98.56 56 ASP B C 1
ATOM 1484 O O . ASP B 1 56 ? 1.35 -9.969 7.031 1 98.56 56 ASP B O 1
ATOM 1488 N N . MET B 1 57 ? 2.795 -8.266 6.836 1 98.69 57 MET B N 1
ATOM 1489 C CA . MET B 1 57 ? 3.166 -8.617 5.469 1 98.69 57 MET B CA 1
ATOM 1490 C C . MET B 1 57 ? 4.164 -9.766 5.453 1 98.69 57 MET B C 1
ATOM 1492 O O . MET B 1 57 ? 4.406 -10.375 4.41 1 98.69 57 MET B O 1
ATOM 1496 N N . MET B 1 58 ? 4.824 -10.039 6.57 1 96.94 58 MET B N 1
ATOM 1497 C CA . MET B 1 58 ? 5.777 -11.141 6.656 1 96.94 58 MET B CA 1
ATOM 1498 C C . MET B 1 58 ? 5.051 -12.477 6.738 1 96.94 58 MET B C 1
ATOM 1500 O O . MET B 1 58 ? 5.16 -13.188 7.738 1 96.94 58 MET B O 1
ATOM 1504 N N . VAL B 1 59 ? 4.402 -12.852 5.691 1 96.06 59 VAL B N 1
ATOM 1505 C CA . VAL B 1 59 ? 3.668 -14.102 5.562 1 96.06 59 VAL B CA 1
ATOM 1506 C C . VAL B 1 59 ? 4.617 -15.211 5.121 1 96.06 59 VAL B C 1
ATOM 1508 O O . VAL B 1 59 ? 5.402 -15.039 4.188 1 96.06 59 VAL B O 1
ATOM 1511 N N . PRO B 1 60 ? 4.59 -16.344 5.801 1 94.31 60 PRO B N 1
ATOM 1512 C CA . PRO B 1 60 ? 5.398 -17.453 5.297 1 94.31 60 PRO B CA 1
ATOM 1513 C C . PRO B 1 60 ? 5.027 -17.844 3.867 1 94.31 60 PRO B C 1
ATOM 1515 O O . PRO B 1 60 ? 3.844 -17.953 3.539 1 94.31 60 PRO B O 1
ATOM 1518 N N . PRO B 1 61 ? 6.004 -18.016 3.066 1 95.5 61 PRO B N 1
ATOM 1519 C CA . PRO B 1 61 ? 5.699 -18.422 1.693 1 95.5 61 PRO B CA 1
ATOM 1520 C C . PRO B 1 61 ? 4.98 -19.766 1.623 1 95.5 61 PRO B C 1
ATOM 1522 O O . PRO B 1 61 ? 5.336 -20.688 2.346 1 95.5 61 PRO B O 1
ATOM 1525 N N . SER B 1 62 ? 3.988 -19.859 0.759 1 95.62 62 SER B N 1
ATOM 1526 C CA . SER B 1 62 ? 3.229 -21.094 0.581 1 95.62 62 SER B CA 1
ATOM 1527 C C . SER B 1 62 ? 3.707 -21.875 -0.646 1 95.62 62 SER B C 1
ATOM 1529 O O . SER B 1 62 ? 3.363 -23.031 -0.825 1 95.62 62 SER B O 1
ATOM 1531 N N . GLY B 1 63 ? 4.484 -21.188 -1.49 1 94.5 63 GLY B N 1
ATOM 1532 C CA . GLY B 1 63 ? 4.879 -21.781 -2.764 1 94.5 63 GLY B CA 1
ATOM 1533 C C . GLY B 1 63 ? 3.922 -21.438 -3.893 1 94.5 63 GLY B C 1
ATOM 1534 O O . GLY B 1 63 ? 4.188 -21.766 -5.055 1 94.5 63 GLY B O 1
ATOM 1535 N N . ASP B 1 64 ? 2.809 -20.812 -3.666 1 97.25 64 ASP B N 1
ATOM 1536 C CA . ASP B 1 64 ? 1.815 -20.375 -4.637 1 97.25 64 ASP B CA 1
ATOM 1537 C C . ASP B 1 64 ? 1.834 -18.844 -4.781 1 97.25 64 ASP B C 1
ATOM 1539 O O . ASP B 1 64 ? 1.342 -18.141 -3.906 1 97.25 64 ASP B O 1
ATOM 1543 N N . PRO B 1 65 ? 2.279 -18.344 -5.832 1 97.94 65 PRO B N 1
ATOM 1544 C CA . PRO B 1 65 ? 2.414 -16.891 -5.992 1 97.94 65 PRO B CA 1
ATOM 1545 C C . PRO B 1 65 ? 1.088 -16.141 -5.828 1 97.94 65 PRO B C 1
ATOM 1547 O O . PRO B 1 65 ? 1.056 -15.047 -5.277 1 97.94 65 PRO B O 1
ATOM 1550 N N . ASP B 1 66 ? -0.005 -16.703 -6.328 1 98.75 66 ASP B N 1
ATOM 1551 C CA . ASP B 1 66 ? -1.306 -16.062 -6.195 1 98.75 66 ASP B CA 1
ATOM 1552 C C . ASP B 1 66 ? -1.693 -15.906 -4.727 1 98.75 66 ASP B C 1
ATOM 1554 O O . ASP B 1 66 ? -2.109 -14.828 -4.297 1 98.75 66 ASP B O 1
ATOM 1558 N N . ARG B 1 67 ? -1.554 -16.969 -3.982 1 98.62 67 ARG B N 1
ATOM 1559 C CA . ARG B 1 67 ? -1.884 -16.953 -2.562 1 98.62 67 ARG B CA 1
ATOM 1560 C C . ARG B 1 67 ? -0.988 -15.984 -1.801 1 98.62 67 ARG B C 1
ATOM 1562 O O . ARG B 1 67 ? -1.471 -15.188 -0.989 1 98.62 67 ARG B O 1
ATOM 1569 N N . ASP B 1 68 ? 0.295 -16.062 -2.045 1 98.5 68 ASP B N 1
ATOM 1570 C CA . ASP B 1 68 ? 1.257 -15.234 -1.322 1 98.5 68 ASP B CA 1
ATOM 1571 C C . ASP B 1 68 ? 1.062 -13.75 -1.647 1 98.5 68 ASP B C 1
ATOM 1573 O O . ASP B 1 68 ? 1.163 -12.898 -0.765 1 98.5 68 ASP B O 1
ATOM 1577 N N . PHE B 1 69 ? 0.772 -13.477 -2.926 1 98.94 69 PHE B N 1
ATOM 1578 C CA . PHE B 1 69 ? 0.478 -12.102 -3.316 1 98.94 69 PHE B CA 1
ATOM 1579 C C . PHE B 1 69 ? -0.709 -11.555 -2.529 1 98.94 69 PHE B C 1
ATOM 1581 O O . PHE B 1 69 ? -0.607 -10.508 -1.885 1 98.94 69 PHE B O 1
ATOM 1588 N N . ALA B 1 70 ? -1.809 -12.203 -2.611 1 98.94 70 ALA B N 1
ATOM 1589 C CA . ALA B 1 70 ? -3.012 -11.734 -1.933 1 98.94 70 ALA B CA 1
ATOM 1590 C C . ALA B 1 70 ? -2.791 -11.641 -0.426 1 98.94 70 ALA B C 1
ATOM 1592 O O . ALA B 1 70 ? -3.189 -10.656 0.206 1 98.94 70 ALA B O 1
ATOM 1593 N N . ALA B 1 71 ? -2.139 -12.648 0.179 1 98.69 71 ALA B N 1
ATOM 1594 C CA . ALA B 1 71 ? -1.911 -12.695 1.621 1 98.69 71 ALA B CA 1
ATOM 1595 C C . ALA B 1 71 ? -1.036 -11.531 2.074 1 98.69 71 ALA B C 1
ATOM 1597 O O . ALA B 1 71 ? -1.234 -10.984 3.162 1 98.69 71 ALA B O 1
ATOM 1598 N N . MET B 1 72 ? -0.072 -11.117 1.262 1 98.94 72 MET B N 1
ATOM 1599 C CA . MET B 1 72 ? 0.837 -10.023 1.601 1 98.94 72 MET B CA 1
ATOM 1600 C C . MET B 1 72 ? 0.198 -8.672 1.304 1 98.94 72 MET B C 1
ATOM 1602 O O . MET B 1 72 ? 0.399 -7.711 2.047 1 98.94 72 MET B O 1
ATOM 1606 N N . MET B 1 73 ? -0.622 -8.586 0.257 1 99 73 MET B N 1
ATOM 1607 C CA . MET B 1 73 ? -1.16 -7.305 -0.185 1 99 73 MET B CA 1
ATOM 1608 C C . MET B 1 73 ? -2.322 -6.871 0.7 1 99 73 MET B C 1
ATOM 1610 O O . MET B 1 73 ? -2.611 -5.676 0.812 1 99 73 MET B O 1
ATOM 1614 N N . ILE B 1 74 ? -3.008 -7.781 1.361 1 98.94 74 ILE B N 1
ATOM 1615 C CA . ILE B 1 74 ? -4.109 -7.426 2.248 1 98.94 74 ILE B CA 1
ATOM 1616 C C . ILE B 1 74 ? -3.59 -6.562 3.396 1 98.94 74 ILE B C 1
ATOM 1618 O O . ILE B 1 74 ? -4.043 -5.434 3.586 1 98.94 74 ILE B O 1
ATOM 1622 N N . PRO B 1 75 ? -2.559 -7.008 4.172 1 98.94 75 PRO B N 1
ATOM 1623 C CA . PRO B 1 75 ? -2.061 -6.102 5.211 1 98.94 75 PRO B CA 1
ATOM 1624 C C . PRO B 1 75 ? -1.378 -4.863 4.637 1 98.94 75 PRO B C 1
ATOM 1626 O O . PRO B 1 75 ? -1.398 -3.799 5.262 1 98.94 75 PRO B O 1
ATOM 1629 N N . HIS B 1 76 ? -0.723 -4.91 3.461 1 99 76 HIS B N 1
ATOM 1630 C CA . HIS B 1 76 ? -0.226 -3.709 2.799 1 99 76 HIS B CA 1
ATOM 1631 C C . HIS B 1 76 ? -1.325 -2.662 2.66 1 99 76 HIS B C 1
ATOM 1633 O O . HIS B 1 76 ? -1.124 -1.495 3.004 1 99 76 HIS B O 1
ATOM 1639 N N . HIS B 1 77 ? -2.488 -3.105 2.139 1 99 77 HIS B N 1
ATOM 1640 C CA . HIS B 1 77 ? -3.637 -2.227 1.949 1 99 77 HIS B CA 1
ATOM 1641 C C . HIS B 1 77 ? -4.184 -1.74 3.287 1 99 77 HIS B C 1
ATOM 1643 O O . HIS B 1 77 ? -4.59 -0.582 3.412 1 99 77 HIS B O 1
ATOM 1649 N N . ASP B 1 78 ? -4.234 -2.627 4.297 1 98.94 78 ASP B N 1
ATOM 1650 C CA . ASP B 1 78 ? -4.664 -2.219 5.629 1 98.94 78 ASP B CA 1
ATOM 1651 C C . ASP B 1 78 ? -3.791 -1.086 6.164 1 98.94 78 ASP B C 1
ATOM 1653 O O . ASP B 1 78 ? -4.297 -0.131 6.758 1 98.94 78 ASP B O 1
ATOM 1657 N N . GLY B 1 79 ? -2.516 -1.232 6.008 1 98.94 79 GLY B N 1
ATOM 1658 C CA . GLY B 1 79 ? -1.607 -0.17 6.41 1 98.94 79 GLY B CA 1
ATOM 1659 C C . GLY B 1 79 ? -1.889 1.148 5.715 1 98.94 79 GLY B C 1
ATOM 1660 O O . GLY B 1 79 ? -1.879 2.205 6.348 1 98.94 79 GLY B O 1
ATOM 1661 N N . ALA B 1 80 ? -2.158 1.089 4.398 1 98.94 80 ALA B N 1
ATOM 1662 C CA . ALA B 1 80 ? -2.473 2.291 3.631 1 98.94 80 ALA B CA 1
ATOM 1663 C C . ALA B 1 80 ? -3.738 2.961 4.16 1 98.94 80 ALA B C 1
ATOM 1665 O O . ALA B 1 80 ? -3.809 4.191 4.242 1 98.94 80 ALA B O 1
ATOM 1666 N N . ILE B 1 81 ? -4.73 2.152 4.422 1 99 81 ILE B N 1
ATOM 1667 C CA . ILE B 1 81 ? -5.992 2.676 4.934 1 99 81 ILE B CA 1
ATOM 1668 C C . ILE B 1 81 ? -5.758 3.383 6.266 1 99 81 ILE B C 1
ATOM 1670 O O . ILE B 1 81 ? -6.238 4.5 6.477 1 99 81 ILE B O 1
ATOM 1674 N N . ALA B 1 82 ? -4.988 2.791 7.18 1 98.94 82 ALA B N 1
ATOM 1675 C CA . ALA B 1 82 ? -4.684 3.408 8.469 1 98.94 82 ALA B CA 1
ATOM 1676 C C . ALA B 1 82 ? -3.922 4.719 8.281 1 98.94 82 ALA B C 1
ATOM 1678 O O . ALA B 1 82 ? -4.191 5.703 8.969 1 98.94 82 ALA B O 1
ATOM 1679 N N . MET B 1 83 ? -2.975 4.777 7.359 1 98.94 83 MET B N 1
ATOM 1680 C CA . MET B 1 83 ? -2.199 5.984 7.098 1 98.94 83 MET B CA 1
ATOM 1681 C C . MET B 1 83 ? -3.076 7.074 6.488 1 98.94 83 MET B C 1
ATOM 1683 O O . MET B 1 83 ? -2.912 8.258 6.801 1 98.94 83 MET B O 1
ATOM 1687 N N . ALA B 1 84 ? -3.98 6.66 5.617 1 98.94 84 ALA B N 1
ATOM 1688 C CA . ALA B 1 84 ? -4.93 7.609 5.043 1 98.94 84 ALA B CA 1
ATOM 1689 C C . ALA B 1 84 ? -5.84 8.195 6.121 1 98.94 84 ALA B C 1
ATOM 1691 O O . ALA B 1 84 ? -6.188 9.375 6.074 1 98.94 84 ALA B O 1
ATOM 1692 N N . GLN B 1 85 ? -6.258 7.383 7.043 1 98.94 85 GLN B N 1
ATOM 1693 C CA . GLN B 1 85 ? -7.055 7.871 8.164 1 98.94 85 GLN B CA 1
ATOM 1694 C C . GLN B 1 85 ? -6.277 8.898 8.984 1 98.94 85 GLN B C 1
ATOM 1696 O O . GLN B 1 85 ? -6.844 9.891 9.445 1 98.94 85 GLN B O 1
ATOM 1701 N N . ALA B 1 86 ? -4.992 8.633 9.234 1 98.88 86 ALA B N 1
ATOM 1702 C CA . ALA B 1 86 ? -4.148 9.617 9.906 1 98.88 86 ALA B CA 1
ATOM 1703 C C . ALA B 1 86 ? -4.129 10.93 9.141 1 98.88 86 ALA B C 1
ATOM 1705 O O . ALA B 1 86 ? -4.199 12.008 9.742 1 98.88 86 ALA B O 1
ATOM 1706 N N . GLU B 1 87 ? -4.004 10.891 7.836 1 98.88 87 GLU B N 1
ATOM 1707 C CA . GLU B 1 87 ? -4.039 12.102 7.012 1 98.88 87 GLU B CA 1
ATOM 1708 C C . GLU B 1 87 ? -5.344 12.859 7.203 1 98.88 87 GLU B C 1
ATOM 1710 O O . GLU B 1 87 ? -5.344 14.094 7.277 1 98.88 87 GLU B O 1
ATOM 1715 N N . LEU B 1 88 ? -6.449 12.117 7.227 1 98.88 88 LEU B N 1
ATOM 1716 C CA . LEU B 1 88 ? -7.746 12.773 7.383 1 98.88 88 LEU B CA 1
ATOM 1717 C C . LEU B 1 88 ? -7.867 13.414 8.758 1 98.88 88 LEU B C 1
ATOM 1719 O O . LEU B 1 88 ? -8.547 14.43 8.914 1 98.88 88 LEU B O 1
ATOM 1723 N N . LEU B 1 89 ? -7.176 12.906 9.711 1 98.69 89 LEU B N 1
ATOM 1724 C CA . LEU B 1 89 ? -7.238 13.43 11.07 1 98.69 89 LEU B CA 1
ATOM 1725 C C . LEU B 1 89 ? -6.344 14.656 11.227 1 98.69 89 LEU B C 1
ATOM 1727 O O . LEU B 1 89 ? -6.695 15.602 11.938 1 98.69 89 LEU B O 1
ATOM 1731 N N . TYR B 1 90 ? -5.215 14.719 10.523 1 98.5 90 TYR B N 1
ATOM 1732 C CA . TYR B 1 90 ? -4.199 15.711 10.867 1 98.5 90 TYR B CA 1
ATOM 1733 C C . TYR B 1 90 ? -3.863 16.578 9.664 1 98.5 90 TYR B C 1
ATOM 1735 O O . TYR B 1 90 ? -3.338 17.688 9.828 1 98.5 90 TYR B O 1
ATOM 1743 N N . GLY B 1 91 ? -4.051 16.016 8.461 1 98.38 91 GLY B N 1
ATOM 1744 C CA . GLY B 1 91 ? -3.744 16.781 7.258 1 98.38 91 GLY B CA 1
ATOM 1745 C C . GLY B 1 91 ? -4.711 17.922 7.012 1 98.38 91 GLY B C 1
ATOM 1746 O O . GLY B 1 91 ? -5.828 17.922 7.531 1 98.38 91 GLY B O 1
ATOM 1747 N N . LYS B 1 92 ? -4.262 18.844 6.184 1 98.19 92 LYS B N 1
ATOM 1748 C CA . LYS B 1 92 ? -5.082 20.031 5.914 1 98.19 92 LYS B CA 1
ATOM 1749 C C . LYS B 1 92 ? -5.203 20.281 4.414 1 98.19 92 LYS B C 1
ATOM 1751 O O . LYS B 1 92 ? -6.066 21.047 3.975 1 98.19 92 LYS B O 1
ATOM 1756 N N . ASP B 1 93 ? -4.312 19.719 3.66 1 98.5 93 ASP B N 1
ATOM 1757 C CA . ASP B 1 93 ? -4.332 19.953 2.217 1 98.5 93 ASP B CA 1
ATOM 1758 C C . ASP B 1 93 ? -5.551 19.281 1.579 1 98.5 93 ASP B C 1
ATOM 1760 O O . ASP B 1 93 ? -5.746 18.078 1.705 1 98.5 93 ASP B O 1
ATOM 1764 N N . PRO B 1 94 ? -6.402 20.016 0.916 1 98.69 94 PRO B N 1
ATOM 1765 C CA . PRO B 1 94 ? -7.652 19.438 0.425 1 98.69 94 PRO B CA 1
ATOM 1766 C C . PRO B 1 94 ? -7.426 18.359 -0.637 1 98.69 94 PRO B C 1
ATOM 1768 O O . PRO B 1 94 ? -8.203 17.406 -0.731 1 98.69 94 PRO B O 1
ATOM 1771 N N . VAL B 1 95 ? -6.398 18.469 -1.441 1 98.88 95 VAL B N 1
ATOM 1772 C CA . VAL B 1 95 ? -6.105 17.469 -2.465 1 98.88 95 VAL B CA 1
ATOM 1773 C C . VAL B 1 95 ? -5.695 16.156 -1.802 1 98.88 95 VAL B C 1
ATOM 1775 O O . VAL B 1 95 ? -6.207 15.086 -2.15 1 98.88 95 VAL B O 1
ATOM 1778 N N . LEU B 1 96 ? -4.801 16.297 -0.825 1 98.94 96 LEU B N 1
ATOM 1779 C CA . LEU B 1 96 ? -4.305 15.102 -0.164 1 98.94 96 LEU B CA 1
ATOM 1780 C C . LEU B 1 96 ? -5.383 14.477 0.716 1 98.94 96 LEU B C 1
ATOM 1782 O O . LEU B 1 96 ? -5.445 13.25 0.854 1 98.94 96 LEU B O 1
ATOM 1786 N N . ARG B 1 97 ? -6.238 15.234 1.3 1 98.94 97 ARG B N 1
ATOM 1787 C CA . ARG B 1 97 ? -7.355 14.688 2.066 1 98.94 97 ARG B CA 1
ATOM 1788 C C . ARG B 1 97 ? -8.336 13.953 1.159 1 98.94 97 ARG B C 1
ATOM 1790 O O . ARG B 1 97 ? -8.844 12.891 1.519 1 98.94 97 ARG B O 1
ATOM 1797 N N . ARG B 1 98 ? -8.594 14.5 -0.014 1 98.94 98 ARG B N 1
ATOM 1798 C CA . ARG B 1 98 ? -9.461 13.812 -0.963 1 98.94 98 ARG B CA 1
ATOM 1799 C C . ARG B 1 98 ? -8.82 12.516 -1.451 1 98.94 98 ARG B C 1
ATOM 1801 O O . ARG B 1 98 ? -9.5 11.5 -1.593 1 98.94 98 ARG B O 1
ATOM 1808 N N . LEU B 1 99 ? -7.516 12.625 -1.691 1 98.94 99 LEU B N 1
ATOM 1809 C CA . LEU B 1 99 ? -6.793 11.406 -2.059 1 98.94 99 LEU B CA 1
ATOM 1810 C C . LEU B 1 99 ? -6.91 10.352 -0.963 1 98.94 99 LEU B C 1
ATOM 1812 O O . LEU B 1 99 ? -7.156 9.18 -1.25 1 98.94 99 LEU B O 1
ATOM 1816 N N . ALA B 1 100 ? -6.73 10.75 0.274 1 99 100 ALA B N 1
ATOM 1817 C CA . ALA B 1 100 ? -6.816 9.828 1.409 1 99 100 ALA B CA 1
AT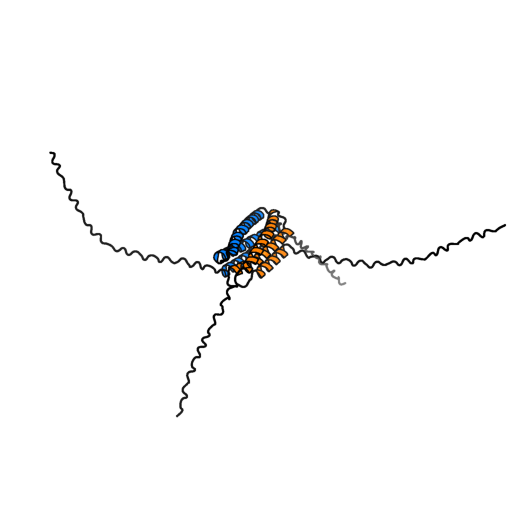OM 1818 C C . ALA B 1 100 ? -8.18 9.156 1.468 1 99 100 ALA B C 1
ATOM 1820 O O . ALA B 1 100 ? -8.281 7.949 1.708 1 99 100 ALA B O 1
ATOM 1821 N N . GLN B 1 101 ? -9.25 9.898 1.249 1 98.94 101 GLN B N 1
ATOM 1822 C CA . GLN B 1 101 ? -10.586 9.32 1.199 1 98.94 101 GLN B CA 1
ATOM 1823 C C . GLN B 1 101 ? -10.695 8.289 0.083 1 98.94 101 GLN B C 1
ATOM 1825 O O . GLN B 1 101 ? -11.273 7.215 0.276 1 98.94 101 GLN B O 1
ATOM 1830 N N . GLY B 1 102 ? -10.156 8.641 -1.052 1 98.94 102 GLY B N 1
ATOM 1831 C CA . GLY B 1 102 ? -10.148 7.703 -2.16 1 98.94 102 GLY B CA 1
ATOM 1832 C C . GLY B 1 102 ? -9.383 6.426 -1.859 1 98.94 102 GLY B C 1
ATOM 1833 O O . GLY B 1 102 ? -9.836 5.332 -2.197 1 98.94 102 GLY B O 1
ATOM 1834 N N . ILE B 1 103 ? -8.25 6.605 -1.221 1 99 103 ILE B N 1
ATOM 1835 C CA . ILE B 1 103 ? -7.434 5.453 -0.854 1 99 103 ILE B CA 1
ATOM 1836 C C . ILE B 1 103 ? -8.227 4.531 0.07 1 99 103 ILE B C 1
ATOM 1838 O O . ILE B 1 103 ? -8.234 3.312 -0.114 1 99 103 ILE B O 1
ATOM 1842 N N . ILE B 1 104 ? -8.906 5.043 1.065 1 98.94 104 ILE B N 1
ATOM 1843 C CA . ILE B 1 104 ? -9.672 4.246 2.016 1 98.94 104 ILE B CA 1
ATOM 1844 C C . ILE B 1 104 ? -10.711 3.412 1.269 1 98.94 104 ILE B C 1
ATOM 1846 O O . ILE B 1 104 ? -10.836 2.209 1.508 1 98.94 104 ILE B O 1
ATOM 1850 N N . VAL B 1 105 ? -11.391 4.023 0.359 1 98.94 105 VAL B N 1
ATOM 1851 C CA . VAL B 1 105 ? -12.453 3.344 -0.367 1 98.94 105 VAL B CA 1
ATOM 1852 C C . VAL B 1 105 ? -11.859 2.305 -1.312 1 98.94 105 VAL B C 1
ATOM 1854 O O . VAL B 1 105 ? -12.234 1.132 -1.276 1 98.94 105 VAL B O 1
ATOM 1857 N N . GLU B 1 106 ? -10.859 2.672 -2.164 1 98.88 106 GLU B N 1
ATOM 1858 C CA . GLU B 1 106 ? -10.305 1.817 -3.211 1 98.88 106 GLU B CA 1
ATOM 1859 C C . GLU B 1 106 ? -9.555 0.63 -2.613 1 98.88 106 GLU B C 1
ATOM 1861 O O . GLU B 1 106 ? -9.742 -0.51 -3.043 1 98.88 106 GLU B O 1
ATOM 1866 N N . GLN B 1 107 ? -8.773 0.915 -1.605 1 98.94 107 GLN B N 1
ATOM 1867 C CA . GLN B 1 107 ? -8.008 -0.176 -1.006 1 98.94 107 GLN B CA 1
ATOM 1868 C C . GLN B 1 107 ? -8.922 -1.105 -0.206 1 98.94 107 GLN B C 1
ATOM 1870 O O . GLN B 1 107 ? -8.672 -2.311 -0.129 1 98.94 107 GLN B O 1
ATOM 1875 N N . GLY B 1 108 ? -10 -0.584 0.412 1 98.94 108 GLY B N 1
ATOM 1876 C CA . GLY B 1 108 ? -10.992 -1.455 1.023 1 98.94 108 GLY B CA 1
ATOM 1877 C C . GLY B 1 108 ? -11.656 -2.396 0.034 1 98.94 108 GLY B C 1
ATOM 1878 O O . GLY B 1 108 ? -11.828 -3.582 0.321 1 98.94 108 GLY B O 1
ATOM 1879 N N . GLN B 1 109 ? -12.023 -1.915 -1.104 1 98.94 109 GLN B N 1
ATOM 1880 C CA . GLN B 1 109 ? -12.625 -2.73 -2.152 1 98.94 109 GLN B CA 1
ATOM 1881 C C . GLN B 1 109 ? -11.656 -3.803 -2.645 1 98.94 109 GLN B C 1
ATOM 1883 O O . GLN B 1 109 ? -12.055 -4.945 -2.883 1 98.94 109 GLN B O 1
ATOM 1888 N N . GLU B 1 110 ? -10.391 -3.432 -2.814 1 99 110 GLU B N 1
ATOM 1889 C CA . GLU B 1 110 ? -9.391 -4.383 -3.295 1 99 110 GLU B CA 1
ATOM 1890 C C . GLU B 1 110 ? -9.102 -5.457 -2.252 1 99 110 GLU B C 1
ATOM 1892 O O . GLU B 1 110 ? -8.859 -6.613 -2.596 1 99 110 GLU B O 1
ATOM 1897 N N . ILE B 1 111 ? -9.156 -5.113 -0.958 1 99 111 ILE B N 1
ATOM 1898 C CA . ILE B 1 111 ? -9.047 -6.109 0.104 1 99 111 ILE B CA 1
ATOM 1899 C C . ILE B 1 111 ? -10.164 -7.141 -0.037 1 99 111 ILE B C 1
ATOM 1901 O O . ILE B 1 111 ? -9.93 -8.344 0.079 1 99 111 ILE B O 1
ATOM 1905 N N . ALA B 1 112 ? -11.406 -6.652 -0.289 1 98.94 112 ALA B N 1
ATOM 1906 C CA . ALA B 1 112 ? -12.531 -7.57 -0.448 1 98.94 112 ALA B CA 1
ATOM 1907 C C . ALA B 1 112 ? -12.297 -8.523 -1.621 1 98.94 112 ALA B C 1
ATOM 1909 O O . ALA B 1 112 ? -12.578 -9.719 -1.521 1 98.94 112 ALA B O 1
ATOM 1910 N N . VAL B 1 113 ? -11.805 -8.016 -2.752 1 98.94 113 VAL B N 1
ATOM 1911 C CA . VAL B 1 113 ? -11.5 -8.836 -3.918 1 98.94 113 VAL B CA 1
ATOM 1912 C C . VAL B 1 113 ? -10.453 -9.883 -3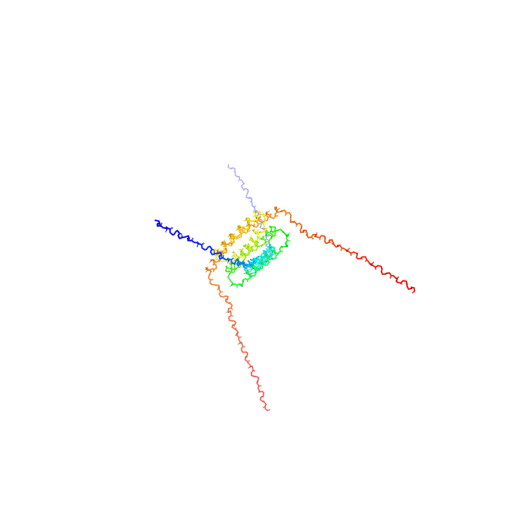.551 1 98.94 113 VAL B C 1
ATOM 1914 O O . VAL B 1 113 ? -10.594 -11.062 -3.883 1 98.94 113 VAL B 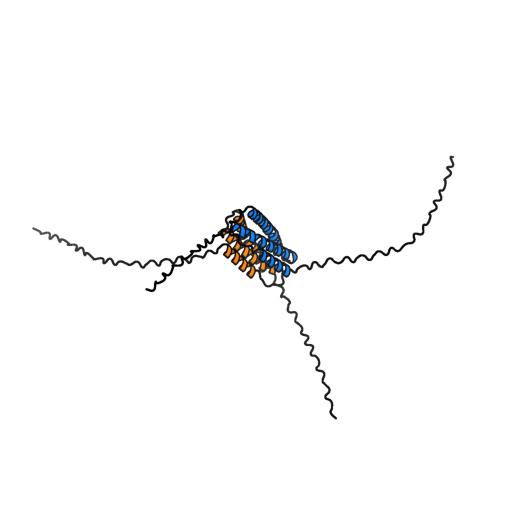O 1
ATOM 1917 N N . MET B 1 114 ? -9.375 -9.508 -2.854 1 98.94 114 MET B N 1
ATOM 1918 C CA . MET B 1 114 ? -8.297 -10.422 -2.496 1 98.94 114 MET B CA 1
ATOM 1919 C C . MET B 1 114 ? -8.789 -11.5 -1.535 1 98.94 114 MET B C 1
ATOM 1921 O O . MET B 1 114 ? -8.43 -12.672 -1.67 1 98.94 114 MET B O 1
ATOM 1925 N N . ARG B 1 115 ? -9.625 -11.102 -0.565 1 98.81 115 ARG B N 1
ATOM 1926 C CA . ARG B 1 115 ? -10.148 -12.078 0.387 1 98.81 115 ARG B CA 1
ATOM 1927 C C . ARG B 1 115 ? -11.023 -13.102 -0.313 1 98.81 115 ARG B C 1
ATOM 1929 O O . ARG B 1 115 ? -10.953 -14.297 -0.013 1 98.81 115 ARG B O 1
ATOM 1936 N N . ARG B 1 116 ? -11.852 -12.656 -1.229 1 98.75 116 ARG B N 1
ATOM 1937 C CA . ARG B 1 116 ? -12.688 -13.578 -1.99 1 98.75 116 ARG B CA 1
ATOM 1938 C C . ARG B 1 116 ? -11.836 -14.5 -2.857 1 98.75 116 ARG B C 1
ATOM 1940 O O . ARG B 1 116 ? -12.078 -15.711 -2.912 1 98.75 116 ARG B O 1
ATOM 1947 N N . ALA B 1 117 ? -10.828 -13.945 -3.533 1 98.69 117 ALA B N 1
ATOM 1948 C CA . ALA B 1 117 ? -9.93 -14.75 -4.367 1 98.69 117 ALA B CA 1
ATOM 1949 C C . ALA B 1 117 ? -9.211 -15.812 -3.539 1 98.69 117 ALA B C 1
ATOM 1951 O O . ALA B 1 117 ? -9.078 -16.953 -3.969 1 98.69 117 ALA B O 1
ATOM 1952 N N . LEU B 1 118 ? -8.711 -15.453 -2.365 1 98.06 118 LEU B N 1
ATOM 1953 C CA . LEU B 1 118 ? -8.023 -16.391 -1.482 1 98.06 118 LEU B CA 1
ATOM 1954 C C . LEU B 1 118 ? -8.938 -17.562 -1.112 1 98.06 118 LEU B C 1
ATOM 1956 O O . LEU B 1 118 ? -8.492 -18.703 -1.056 1 98.06 118 LEU B O 1
ATOM 1960 N N . ALA B 1 119 ? -10.211 -17.25 -0.89 1 97.38 119 ALA B N 1
ATOM 1961 C CA . ALA B 1 119 ? -11.18 -18.281 -0.521 1 97.38 119 ALA B CA 1
ATOM 1962 C C . ALA B 1 119 ? -11.422 -19.25 -1.677 1 97.38 119 ALA B C 1
ATOM 1964 O O . ALA B 1 119 ? -11.75 -20.406 -1.459 1 97.38 119 ALA B O 1
ATOM 1965 N N . ASP B 1 120 ? -11.242 -18.781 -2.877 1 96.94 120 ASP B N 1
ATOM 1966 C CA . ASP B 1 120 ? -11.555 -19.562 -4.07 1 96.94 120 ASP B CA 1
ATOM 1967 C C . ASP B 1 120 ? -10.32 -20.328 -4.566 1 96.94 120 ASP B C 1
ATOM 1969 O O . ASP B 1 120 ? -10.43 -21.188 -5.441 1 96.94 120 ASP B O 1
ATOM 1973 N N . LEU B 1 121 ? -9.078 -19.953 -4.043 1 95.81 121 LEU B N 1
ATOM 1974 C CA . LEU B 1 121 ? -7.859 -20.625 -4.48 1 95.81 121 LEU B CA 1
ATOM 1975 C C . LEU B 1 121 ? -7.82 -22.062 -3.971 1 95.81 121 LEU B C 1
ATOM 1977 O O . LEU B 1 121 ? -8.266 -22.344 -2.854 1 95.81 121 LEU B O 1
ATOM 1981 N N . PRO B 1 122 ? -7.332 -22.953 -4.828 1 90.5 122 PRO B N 1
ATOM 1982 C CA . PRO B 1 122 ? -7.133 -24.312 -4.332 1 90.5 122 PRO B CA 1
ATOM 1983 C C . PRO B 1 122 ? -6.121 -24.391 -3.193 1 90.5 122 PRO B C 1
ATOM 1985 O O . PRO B 1 122 ? -5.336 -23.453 -3 1 90.5 122 PRO B O 1
ATOM 1988 N N . PRO B 1 123 ? -6.211 -25.453 -2.422 1 84.12 123 PRO B N 1
ATOM 1989 C CA . PRO B 1 123 ? -5.211 -25.562 -1.357 1 84.12 123 PRO B CA 1
ATOM 1990 C C . PRO B 1 123 ? -3.779 -25.516 -1.886 1 84.12 123 PRO B C 1
ATOM 1992 O O . PRO B 1 123 ? -3.51 -25.984 -2.998 1 84.12 123 PRO B O 1
ATOM 1995 N N . ALA B 1 124 ? -3.018 -24.844 -1.172 1 77.94 124 ALA B N 1
ATOM 1996 C CA . ALA B 1 124 ? -1.619 -24.703 -1.574 1 77.94 124 ALA B CA 1
ATOM 1997 C C . ALA B 1 124 ? -0.962 -26.078 -1.747 1 77.94 124 ALA B C 1
ATOM 1999 O O . ALA B 1 124 ? -1.318 -27.031 -1.058 1 77.94 124 ALA B O 1
ATOM 2000 N N . PRO B 1 125 ? -0.231 -26.156 -2.85 1 68.12 125 PRO B N 1
ATOM 2001 C CA . PRO B 1 125 ? 0.459 -27.438 -3.002 1 68.12 125 PRO B CA 1
ATOM 2002 C C . PRO B 1 125 ? 1.265 -27.828 -1.764 1 68.12 125 PRO B C 1
ATOM 2004 O O . PRO B 1 125 ? 1.772 -26.953 -1.056 1 68.12 125 PRO B O 1
ATOM 2007 N N . GLU B 1 126 ? 0.932 -28.828 -1.116 1 60.06 126 GLU B N 1
ATOM 2008 C CA . GLU B 1 126 ? 1.759 -29.328 -0.023 1 60.06 126 GLU B CA 1
ATOM 2009 C C . GLU B 1 126 ? 3.244 -29.219 -0.357 1 60.06 126 GLU B C 1
ATOM 2011 O O . GLU B 1 126 ? 3.652 -29.469 -1.49 1 60.06 126 GLU B O 1
ATOM 2016 N N . SER B 1 127 ? 3.836 -28.125 0.009 1 55.34 127 SER B N 1
ATOM 2017 C CA . SER B 1 127 ? 5.285 -28.109 -0.165 1 55.34 127 SER B CA 1
ATOM 2018 C C . SER B 1 127 ? 5.848 -29.531 -0.137 1 55.34 127 SER B C 1
ATOM 2020 O O . SER B 1 127 ? 5.688 -30.25 0.852 1 55.34 127 SER B O 1
ATOM 2022 N N . SER B 1 128 ? 5.754 -30.234 -1.239 1 50.28 128 SER B N 1
ATOM 2023 C CA . SER B 1 128 ? 6.367 -31.562 -1.271 1 50.28 128 SER B CA 1
ATOM 2024 C C . SER B 1 128 ? 7.723 -31.547 -0.569 1 50.28 128 SER B C 1
ATOM 2026 O O . SER B 1 128 ? 8.75 -31.297 -1.196 1 50.28 128 SER B O 1
ATOM 2028 N N . ALA B 1 129 ? 7.875 -30.828 0.324 1 49.03 129 ALA B N 1
ATOM 2029 C CA . ALA B 1 129 ? 9.172 -31.047 0.965 1 49.03 129 ALA B CA 1
ATOM 2030 C C . ALA B 1 129 ? 9.375 -32.5 1.322 1 49.03 129 ALA B C 1
ATOM 2032 O O . ALA B 1 129 ? 10.352 -32.875 1.989 1 49.03 129 ALA B O 1
ATOM 2033 N N . ALA B 1 130 ? 8.344 -33.344 1.39 1 47.03 130 ALA B N 1
ATOM 2034 C CA . ALA B 1 130 ? 8.773 -34.625 1.979 1 47.03 130 ALA B CA 1
ATOM 2035 C C . ALA B 1 130 ? 9.68 -35.375 1.021 1 47.03 130 ALA B C 1
ATOM 2037 O O . ALA B 1 130 ? 9.203 -36.188 0.211 1 47.03 130 ALA B O 1
ATOM 2038 N N . ALA B 1 131 ? 10.539 -34.719 0.363 1 46.12 131 ALA B N 1
ATOM 2039 C CA . ALA B 1 131 ? 11.523 -35.688 -0.144 1 46.12 131 ALA B CA 1
ATOM 2040 C C . ALA B 1 131 ? 12 -36.625 0.96 1 46.12 131 ALA B C 1
ATOM 2042 O O . ALA B 1 131 ? 12.547 -36.156 1.97 1 46.12 131 ALA B O 1
ATOM 2043 N N . THR B 1 132 ? 11.297 -37.75 1.143 1 46.75 132 THR B N 1
ATOM 2044 C CA . THR B 1 132 ? 11.852 -38.844 1.955 1 46.75 132 THR B CA 1
ATOM 2045 C C . THR B 1 132 ? 13.352 -38.969 1.739 1 46.75 132 THR B C 1
ATOM 2047 O O . THR B 1 132 ? 13.805 -39.219 0.623 1 46.75 132 THR B O 1
ATOM 2050 N N . HIS B 1 133 ? 14.125 -38.125 2.369 1 48.28 133 HIS B N 1
ATOM 2051 C CA . HIS B 1 133 ? 15.508 -38.562 2.514 1 48.28 133 HIS B CA 1
ATOM 2052 C C . HIS B 1 133 ? 15.594 -40.094 2.676 1 48.28 133 HIS B C 1
ATOM 2054 O O . HIS B 1 133 ? 15.219 -40.625 3.723 1 48.28 133 HIS B O 1
ATOM 2060 N N . LEU B 1 134 ? 15.266 -40.875 1.625 1 43.72 134 LEU B N 1
ATOM 2061 C CA . LEU B 1 134 ? 15.781 -42.25 1.695 1 43.72 134 LEU B CA 1
ATOM 2062 C C . LEU B 1 134 ? 17.219 -42.25 2.215 1 43.72 134 LEU B C 1
ATOM 2064 O O . LEU B 1 134 ? 18.141 -41.844 1.516 1 43.72 134 LEU B O 1
ATOM 2068 N N . HIS B 1 135 ? 17.422 -41.906 3.473 1 48 135 HIS B N 1
ATOM 2069 C CA . HIS B 1 135 ? 18.672 -42.312 4.113 1 48 135 HIS B CA 1
ATOM 2070 C C . HIS B 1 135 ? 19.078 -43.719 3.719 1 48 135 HIS B C 1
ATOM 2072 O O . HIS B 1 135 ? 18.406 -44.688 4.094 1 48 135 HIS B O 1
ATOM 2078 N N . HIS B 1 136 ? 19.5 -43.969 2.439 1 44.56 136 HIS B N 1
ATOM 2079 C CA . HIS B 1 136 ? 20.281 -45.188 2.223 1 44.56 136 HIS B CA 1
ATOM 2080 C C . HIS B 1 136 ? 21.297 -45.406 3.338 1 44.56 136 HIS B C 1
ATOM 2082 O O . HIS B 1 136 ? 22.266 -44.656 3.447 1 44.56 136 HIS B O 1
ATOM 2088 N N . HIS B 1 137 ? 20.875 -45.688 4.605 1 47.75 137 HIS B N 1
ATOM 2089 C CA . HIS B 1 137 ? 21.812 -46.25 5.578 1 47.75 137 HIS B CA 1
ATOM 2090 C C . HIS B 1 137 ? 22.656 -47.344 4.957 1 47.75 137 HIS B C 1
ATOM 2092 O O . HIS B 1 137 ? 22.156 -48.438 4.715 1 47.75 137 HIS B O 1
ATOM 2098 N N . GLY B 1 138 ? 23.562 -47.125 3.957 1 41.97 138 GLY B N 1
ATOM 2099 C CA . GLY B 1 138 ? 24.594 -48.062 3.525 1 41.97 138 GLY B CA 1
ATOM 2100 C C . GLY B 1 138 ? 25.312 -48.719 4.68 1 41.97 138 GLY B C 1
ATOM 2101 O O . GLY B 1 138 ? 26 -48.062 5.461 1 41.97 138 GLY B O 1
ATOM 2102 N N . THR B 1 139 ? 24.734 -49.719 5.367 1 47.34 139 THR B N 1
ATOM 2103 C CA . THR B 1 139 ? 25.375 -50.594 6.336 1 47.34 139 THR B CA 1
ATOM 2104 C C . THR B 1 139 ? 26.688 -51.125 5.789 1 47.34 139 THR B C 1
ATOM 2106 O O . THR B 1 139 ? 26.703 -51.812 4.773 1 47.34 139 THR B O 1
ATOM 2109 N N . ALA B 1 140 ? 27.844 -50.375 5.902 1 49.59 140 ALA B N 1
ATOM 2110 C CA . ALA B 1 140 ? 29.188 -50.875 5.609 1 49.59 140 ALA B CA 1
ATOM 2111 C C . ALA B 1 140 ? 29.422 -52.25 6.242 1 49.59 140 ALA B C 1
ATOM 2113 O O . ALA B 1 140 ? 29.094 -52.438 7.414 1 49.59 140 ALA B O 1
ATOM 2114 N N . PRO B 1 141 ? 29.531 -53.344 5.477 1 48.38 141 PRO B N 1
ATOM 2115 C CA . PRO B 1 141 ? 29.844 -54.688 6.004 1 48.38 141 PRO B CA 1
ATOM 2116 C C . PRO B 1 141 ? 31.125 -54.688 6.852 1 48.38 141 PRO B C 1
ATOM 2118 O O . PRO B 1 141 ? 32.094 -54 6.523 1 48.38 141 PRO B O 1
ATOM 2121 N N . ALA B 1 142 ? 31.031 -54.688 8.18 1 46.03 142 ALA B N 1
ATOM 2122 C CA . ALA B 1 142 ? 32.125 -54.875 9.109 1 46.03 142 ALA B CA 1
ATOM 2123 C C . ALA B 1 142 ? 33.031 -56.031 8.68 1 46.03 142 ALA B C 1
ATOM 2125 O O . ALA B 1 142 ? 32.562 -57.156 8.5 1 46.03 142 ALA B O 1
ATOM 2126 N N . ALA B 1 143 ? 34.094 -55.75 7.879 1 44.72 143 ALA B N 1
ATOM 2127 C CA . ALA B 1 143 ? 35.156 -56.688 7.504 1 44.72 143 ALA B CA 1
ATOM 2128 C C . ALA B 1 143 ? 35.656 -57.438 8.719 1 44.72 143 ALA B C 1
ATOM 2130 O O . ALA B 1 143 ? 35.938 -56.844 9.766 1 44.72 143 ALA B O 1
ATOM 2131 N N . GLU B 1 144 ? 35.25 -58.688 8.945 1 47.41 144 GLU B N 1
ATOM 2132 C CA . GLU B 1 144 ? 35.688 -59.719 9.883 1 47.41 144 GLU B CA 1
ATOM 2133 C C . GLU B 1 144 ? 37.188 -59.844 9.875 1 47.41 144 GLU B C 1
ATOM 2135 O O . GLU B 1 144 ? 37.812 -60.062 8.82 1 47.41 144 GLU B O 1
ATOM 2140 N N . MET B 1 145 ? 37.938 -59 10.664 1 44.19 145 MET B N 1
ATOM 2141 C CA . MET B 1 145 ? 39.375 -59.188 10.875 1 44.19 145 MET B CA 1
ATOM 2142 C C . MET B 1 145 ? 39.688 -60.656 11.234 1 44.19 145 MET B C 1
ATOM 2144 O O . MET B 1 145 ? 39.031 -61.25 12.07 1 44.19 145 MET B O 1
ATOM 2148 N N . PRO B 1 146 ? 40.406 -61.375 10.359 1 46.59 146 PRO B N 1
ATOM 2149 C CA . PRO B 1 146 ? 40.812 -62.781 10.5 1 46.59 146 PRO B CA 1
ATOM 2150 C C . PRO B 1 146 ? 41.625 -63.031 11.781 1 46.59 146 PRO B C 1
ATOM 2152 O O . PRO B 1 146 ? 42.344 -62.156 12.25 1 46.59 146 PRO B O 1
ATOM 2155 N N . SER B 1 147 ? 41 -63.469 12.844 1 41.22 147 SER B N 1
ATOM 2156 C CA . SER B 1 147 ? 41.625 -63.969 14.062 1 41.22 147 SER B CA 1
ATOM 2157 C C . SER B 1 147 ? 42.812 -64.875 13.742 1 41.22 147 SER B C 1
ATOM 2159 O O . SER B 1 147 ? 42.719 -65.812 12.945 1 41.22 147 SER B O 1
ATOM 2161 N N . GLU B 1 148 ? 43.938 -64.25 13.734 1 42.41 148 GLU B N 1
ATOM 2162 C CA . GLU B 1 148 ? 45.219 -64.938 13.594 1 42.41 148 GLU B CA 1
ATOM 2163 C C . GLU B 1 148 ? 45.281 -66.188 14.484 1 42.41 148 GLU B C 1
ATOM 2165 O O . GLU B 1 148 ? 45 -66.125 15.68 1 42.41 148 GLU B O 1
ATOM 2170 N N . ILE B 1 149 ? 45.031 -67.375 13.922 1 40.75 149 ILE B N 1
ATOM 2171 C CA . ILE B 1 149 ? 45.188 -68.688 14.445 1 40.75 149 ILE B CA 1
ATOM 2172 C C . ILE B 1 149 ? 46.562 -68.875 15.07 1 40.75 149 ILE B C 1
ATOM 2174 O O . ILE B 1 149 ? 47.594 -68.688 14.383 1 40.75 149 ILE B O 1
ATOM 2178 N N . CYS B 1 150 ? 46.719 -68.25 16.266 1 37.19 150 CYS B N 1
ATOM 2179 C CA . CYS B 1 150 ? 47.938 -68.688 16.953 1 37.19 150 CYS B CA 1
ATOM 2180 C C . CYS B 1 150 ? 48.125 -70.188 16.938 1 37.19 150 CYS B C 1
ATOM 2182 O O . CYS B 1 150 ? 47.281 -70.938 17.453 1 37.19 150 CYS B O 1
ATOM 2184 N N . ARG B 1 151 ? 48.844 -70.625 15.961 1 26.78 151 ARG B N 1
ATOM 2185 C CA . ARG B 1 151 ? 49.594 -71.875 16.219 1 26.78 151 ARG B CA 1
ATOM 2186 C C . ARG B 1 151 ? 50.594 -71.688 17.359 1 26.78 151 ARG B C 1
ATOM 2188 O O . ARG B 1 151 ? 51.281 -70.625 17.438 1 26.78 151 ARG B O 1
#

Sequence (302 aa):
MRGALGFALTAAVMAGGLVGGRMMMPPTLAAAEPPAVVSASFDAMMAQSMTRMHDDMMVPPSGDPDRDFAAMMIPHHDGAIAMAQAELLYGKDPVLRRLAQGIIVEQGQEIAVMRRALADLPPAPESSAAATHLHHHGTAPAAEMPSEICRMRGALGFALTAAVMAGGLVGGRMMMPPTLAAAEPPAVVSASFDAMMAQSMTRMHDDMMVPPSGDPDRDFAAMMIPHHDGAIAMAQAELLYGKDPVLRRLAQGIIVEQGQEIAVMRRALADLPPAPESSAAATHLHHHGTAPAAEMPSEICR

Nearest PDB structures (foldseek):
  7vw1-assembly1_B  TM=9.491E-01  e=4.601E-05  Escherichia coli
  7vw2-assembly1_B  TM=8.923E-01  e=8.294E-05  Escherichia coli
  7vw0-assembly1_A  TM=9.013E-01  e=1.954E-04  Escherichia coli
  7p64-assembly1_K  TM=6.146E-01  e=2.702E+00  Escherichia coli BL21(DE3)
  8e9i-assembly1_K  TM=5.747E-01  e=4.376E+00  Mycolicibacterium smegmatis MC2 155

Solvent-accessible surface area (backbone atoms only — not comparable to full-atom values): 18819 Å² total; per-residue (Å²): 137,80,77,77,79,76,77,78,79,79,77,80,79,78,80,75,82,74,77,77,70,77,73,75,71,71,80,72,74,76,73,72,72,69,74,73,73,76,75,70,51,64,67,53,49,44,50,49,29,49,51,52,20,54,60,54,34,68,59,78,80,54,87,40,54,50,56,45,48,40,59,28,46,41,31,48,36,50,24,50,34,52,44,24,50,44,36,61,74,64,34,77,48,67,68,60,38,49,47,24,55,47,45,38,54,52,40,51,52,50,40,52,52,37,53,52,49,57,70,69,49,73,80,65,64,70,71,75,64,74,64,72,75,72,71,73,77,77,78,74,79,79,78,79,76,79,77,76,74,80,121,136,85,75,80,78,78,80,78,81,77,79,78,79,76,79,76,79,76,76,76,70,76,73,74,70,72,79,71,74,72,74,71,72,69,73,74,73,77,74,70,50,65,67,54,49,46,51,51,30,49,52,53,19,54,60,54,35,67,59,79,80,55,86,40,54,50,57,45,49,41,59,27,46,39,30,48,36,50,25,50,34,52,42,25,51,44,34,60,73,64,34,76,48,66,67,59,40,51,47,24,55,48,45,40,54,53,38,51,53,50,37,53,52,38,53,54,50,57,71,69,49,72,80,64,64,68,69,75,63,74,64,72,74,73,71,76,74,76,77,76,79,78,77,78,75,80,76,76,74,78,122